Protein AF-0000000084542356 (afdb_homodimer)

Foldseek 3Di:
DQPQEDELVRVLVVCVVPVVQQPLHEEEEDAQLDDDPLVLVQLQVRLVVTNAYEYEHEAQQLCCVLPPDDPPADRPSPDHRVVSQNVQSPRPSHRHYYYDHHNACQVSCLSNLRQEYEDEDDDDLVRHPNNVSNPVVPHHYYYDYTDDPDDPVRVRCCVSVVVPDD/DQPQEDELVRVLCVCVVPVVQQPLHEEEEDAQLDDDPLVLVQLQVRLVVTNAYEYEHEAQQLCCVQPPDDPPADRPSPDHRVVSLNVQSPRPSHRHYYYDHHNACQVSCLSNLRQEYEDEDDDDLVRHPNNVSNPVVPHHYYYDYTDDPDDPVRVRCCVSVVVPDD

Sequence (332 aa):
MIEGLYSVEQLREAIAYNPKQWRPLVFSNGCFDLIHVGHIRYLTQAKSLGRALVVGLNSDRSVRLIKPHSAGYPPRPIIPELQRAEVLSQLKPVDAVVIFPESTATAIIEQLQPDIYVKGGDYTIDTLPEAPTVQAYNGKIVLIAVEMPTSTSGIINRILHASTQPMIEGLYSVEQLREAIAYNPKQWRPLVFSNGCFDLIHVGHIRYLTQAKSLGRALVVGLNSDRSVRLIKPHSAGYPPRPIIPELQRAEVLSQLKPVDAVVIFPESTATAIIEQLQPDIYVKGGDYTIDTLPEAPTVQAYNGKIVLIAVEMPTSTSGIINRILHASTQP

Secondary structure (DSSP, 8-state):
--TTEE-HHHHHHHHHH-HHHH-SEEEEEE---S--HHHHHHHHHHHTTSSEEEEEEEPHHHHHHHS---TTS--S-SS-HHHHHHHHTTBTT-SEEEEE-SSSSHHHHHHH--SEEEEESS--GGG-TTHHHHHHTT-EEEEE----S--HHHHHHHHHHHTT--/--TTEE-HHHHHHHHHH-HHHH-SEEEEEE---S--HHHHHHHHHHHTTSSEEEEEEEPHHHHHHHS---TTS--S-SS-HHHHHHHHTTBTT-SEEEEE-SSSSHHHHHHH--SEEEEESS--GGG-TTHHHHHHTT-EEEEE----S--HHHHHHHHHHHTT--

Organism: NCBI:txid376219

Radius of gyration: 20.91 Å; Cα contacts (8 Å, |Δi|>4): 641; chains: 2; bounding box: 54×56×45 Å

Solvent-accessible surface area (backbone atoms only — not comparable to full-atom values): 17816 Å² total; per-residue (Å²): 134,61,70,38,60,38,53,72,66,56,44,50,49,51,37,68,72,40,45,80,67,31,49,50,24,22,33,35,66,47,65,64,53,55,70,44,46,30,56,51,55,44,42,43,56,50,22,71,75,34,61,23,20,38,36,38,30,36,24,52,70,14,34,34,69,76,41,57,73,45,93,69,39,42,59,43,54,80,46,58,45,70,50,36,48,47,44,50,28,37,28,61,50,35,63,30,30,31,73,40,63,54,89,59,64,43,69,59,42,68,73,62,56,41,47,31,40,43,46,64,72,92,67,46,75,88,70,36,85,43,42,65,64,40,51,73,75,69,30,42,79,45,77,47,84,64,81,60,92,51,46,53,68,52,51,51,50,48,47,56,54,43,31,66,58,130,133,60,71,40,60,39,53,72,66,57,44,49,49,51,38,68,74,39,44,78,67,29,48,51,23,22,32,34,67,48,65,63,54,56,71,47,46,32,55,50,54,46,44,42,57,48,22,70,77,33,62,23,20,37,37,38,30,35,23,52,69,14,34,33,68,76,42,57,72,44,92,70,39,41,59,42,51,80,47,58,44,70,50,37,46,48,45,50,28,38,27,60,48,36,62,28,29,32,73,40,63,54,89,60,64,45,66,59,44,67,73,62,56,42,47,29,40,42,44,63,72,92,66,46,73,90,70,37,87,44,41,66,64,41,49,72,75,69,29,43,79,46,77,46,85,65,81,61,92,52,45,55,69,52,51,52,48,50,46,55,53,42,33,66,60,132

Structure (mmCIF, N/CA/C/O backbone):
data_AF-0000000084542356-model_v1
#
loop_
_entity.id
_entity.type
_entity.pdbx_description
1 polymer 'Choline-phosphate cytidylyltransferase'
#
loop_
_atom_site.group_PDB
_atom_site.id
_atom_site.type_symbol
_atom_site.label_atom_id
_atom_site.label_alt_id
_atom_site.label_comp_id
_atom_site.label_asym_id
_atom_site.label_entity_id
_atom_site.label_seq_id
_atom_site.pdbx_PDB_ins_code
_atom_site.Cartn_x
_atom_site.Cartn_y
_atom_site.Cartn_z
_atom_site.occupancy
_atom_site.B_iso_or_equiv
_atom_site.auth_seq_id
_atom_site.auth_comp_id
_atom_site.auth_asym_id
_atom_site.auth_atom_id
_atom_site.pdbx_PDB_model_num
ATOM 1 N N . MET A 1 1 ? -6.09 10.141 -14.656 1 77.56 1 MET A N 1
ATOM 2 C CA . MET A 1 1 ? -6.469 10.695 -13.367 1 77.56 1 MET A CA 1
ATOM 3 C C . MET A 1 1 ? -6.32 9.656 -12.258 1 77.56 1 MET A C 1
ATOM 5 O O . MET A 1 1 ? -6.559 8.469 -12.484 1 77.56 1 MET A O 1
ATOM 9 N N . ILE A 1 2 ? -5.602 10.062 -11.164 1 89.12 2 ILE A N 1
ATOM 10 C CA . ILE A 1 2 ? -5.426 9.141 -10.047 1 89.12 2 ILE A CA 1
ATOM 11 C C . ILE A 1 2 ? -6.703 9.094 -9.211 1 89.12 2 ILE A C 1
ATOM 13 O O . ILE A 1 2 ? -7.117 10.102 -8.641 1 89.12 2 ILE A O 1
ATOM 17 N N . GLU A 1 3 ? -7.34 7.93 -9.219 1 91.62 3 GLU A N 1
ATOM 18 C CA . GLU A 1 3 ? -8.539 7.758 -8.406 1 91.62 3 GLU A CA 1
ATOM 19 C C . GLU A 1 3 ? -8.242 7.996 -6.93 1 91.62 3 GLU A C 1
ATOM 21 O O . GLU A 1 3 ? -7.262 7.48 -6.398 1 91.62 3 GLU A O 1
ATOM 26 N N . GLY A 1 4 ? -9.039 8.867 -6.289 1 96.31 4 GLY A N 1
ATOM 27 C CA . GLY A 1 4 ? -8.859 9.133 -4.871 1 96.31 4 GLY A CA 1
ATOM 28 C C . GLY A 1 4 ? -8.016 10.367 -4.598 1 96.31 4 GLY A C 1
ATOM 29 O O . GLY A 1 4 ? -7.906 10.812 -3.451 1 96.31 4 GLY A O 1
ATOM 30 N N . LEU A 1 5 ? -7.379 10.875 -5.637 1 98.12 5 LEU A N 1
ATOM 31 C CA . LEU A 1 5 ? -6.605 12.109 -5.508 1 98.12 5 LEU A CA 1
ATOM 32 C C . LEU A 1 5 ? -7.461 13.328 -5.84 1 98.12 5 LEU A C 1
ATOM 34 O O . LEU A 1 5 ? -8.07 13.391 -6.91 1 98.12 5 LEU A O 1
ATOM 38 N N . TYR A 1 6 ? -7.52 14.289 -4.965 1 98.25 6 TYR A N 1
ATOM 39 C CA . TYR A 1 6 ? -8.336 15.484 -5.102 1 98.25 6 TYR A CA 1
ATOM 40 C C . TYR A 1 6 ? -7.484 16.75 -4.996 1 98.25 6 TYR A C 1
ATOM 42 O O . TYR A 1 6 ? -6.453 16.75 -4.316 1 98.25 6 TYR A O 1
ATOM 50 N N . SER A 1 7 ? -7.953 17.734 -5.703 1 97.69 7 SER A N 1
ATOM 51 C CA . SER A 1 7 ? -7.555 19.047 -5.238 1 97.69 7 SER A CA 1
ATOM 52 C C . SER A 1 7 ? -8.328 19.453 -3.984 1 97.69 7 SER A C 1
ATOM 54 O O . SER A 1 7 ? -9.367 18.859 -3.678 1 97.69 7 SER A O 1
ATOM 56 N N . VAL A 1 8 ? -7.793 20.438 -3.264 1 97.38 8 VAL A N 1
ATOM 57 C CA . VAL A 1 8 ? -8.477 20.891 -2.062 1 97.38 8 VAL A CA 1
ATOM 58 C C . VAL A 1 8 ? -9.875 21.406 -2.426 1 97.38 8 VAL A C 1
ATOM 60 O O . VAL A 1 8 ? -10.844 21.125 -1.719 1 97.38 8 VAL A O 1
ATOM 63 N N . GLU A 1 9 ? -9.953 22.062 -3.51 1 97.38 9 GLU A N 1
ATOM 64 C CA . GLU A 1 9 ? -11.227 22.609 -3.969 1 97.38 9 GLU A CA 1
ATOM 65 C C . GLU A 1 9 ? -12.211 21.484 -4.305 1 97.38 9 GLU A C 1
ATOM 67 O O . GLU A 1 9 ? -13.375 21.531 -3.898 1 97.38 9 GLU A O 1
ATOM 72 N N . GLN A 1 10 ? -11.758 20.516 -5.047 1 97.81 10 GLN A N 1
ATOM 73 C CA . GLN A 1 10 ? -12.594 19.359 -5.398 1 97.81 10 GLN A CA 1
ATOM 74 C C . GLN A 1 10 ? -13.102 18.641 -4.152 1 97.81 10 GLN A C 1
ATOM 76 O O . GLN A 1 10 ? -14.258 18.219 -4.094 1 97.81 10 GLN A O 1
ATOM 81 N N . LEU A 1 11 ? -12.234 18.547 -3.184 1 98.06 11 LEU A N 1
ATOM 82 C CA . LEU A 1 11 ? -12.578 17.828 -1.961 1 98.06 11 LEU A CA 1
ATOM 83 C C . LEU A 1 11 ? -13.602 18.609 -1.145 1 98.06 11 LEU A C 1
ATOM 85 O O . LEU A 1 11 ? -14.555 18.016 -0.618 1 98.06 11 LEU A O 1
ATOM 89 N N . ARG A 1 12 ? -13.398 19.859 -1.06 1 97.75 12 ARG A N 1
ATOM 90 C CA . ARG A 1 12 ? -14.367 20.719 -0.37 1 97.75 12 ARG A CA 1
ATOM 91 C C . ARG A 1 12 ? -15.75 20.578 -0.986 1 97.75 12 ARG A C 1
ATOM 93 O O . ARG A 1 12 ? -16.75 20.484 -0.267 1 97.75 12 ARG A O 1
ATOM 100 N N . GLU A 1 13 ? -15.789 20.547 -2.271 1 98.12 13 GLU A N 1
ATOM 101 C CA . GLU A 1 13 ? -17.047 20.406 -2.984 1 98.12 13 GLU A CA 1
ATOM 102 C C . GLU A 1 13 ? -17.688 19.047 -2.729 1 98.12 13 GLU A C 1
ATOM 104 O O . GLU A 1 13 ? -18.906 18.938 -2.545 1 98.12 13 GLU A O 1
ATOM 109 N N . ALA A 1 14 ? -16.844 18.062 -2.76 1 97.94 14 ALA A N 1
ATOM 110 C CA . ALA A 1 14 ? -17.344 16.719 -2.525 1 97.94 14 ALA A CA 1
ATOM 111 C C . ALA A 1 14 ? -17.938 16.578 -1.127 1 97.94 14 ALA A C 1
ATOM 113 O O . ALA A 1 14 ? -19.016 16 -0.954 1 97.94 14 ALA A O 1
ATOM 114 N N . ILE A 1 15 ? -17.25 17.109 -0.178 1 97.81 15 ILE A N 1
ATOM 115 C CA . ILE A 1 15 ? -17.688 17.047 1.211 1 97.81 15 ILE A CA 1
ATOM 116 C C . ILE A 1 15 ? -18.984 17.828 1.38 1 97.81 15 ILE A C 1
ATOM 118 O O . ILE A 1 15 ? -19.922 17.359 2.023 1 97.81 15 ILE A O 1
ATOM 122 N N . ALA A 1 16 ? -19.016 18.984 0.765 1 97.75 16 ALA A N 1
ATOM 123 C CA . ALA A 1 16 ? -20.203 19.844 0.848 1 97.75 16 ALA A CA 1
ATOM 124 C C . ALA A 1 16 ? -21.391 19.172 0.166 1 97.75 16 ALA A C 1
ATOM 126 O O . ALA A 1 16 ? -22.531 19.312 0.623 1 97.75 16 ALA A O 1
ATOM 127 N N . TYR A 1 17 ? -21.125 18.531 -0.916 1 98.12 17 TYR A N 1
ATOM 128 C CA . TYR A 1 17 ? -22.188 17.906 -1.706 1 98.12 17 TYR A CA 1
ATOM 129 C C . TYR A 1 17 ? -22.844 16.766 -0.931 1 98.12 17 TYR A C 1
ATOM 131 O O . TYR A 1 17 ? -24.062 16.578 -1.012 1 98.12 17 TYR A O 1
ATOM 139 N N . ASN A 1 18 ? -22.078 16 -0.175 1 97.94 18 ASN A N 1
ATOM 140 C CA . ASN A 1 18 ? -22.609 14.875 0.581 1 97.94 18 ASN A CA 1
ATOM 141 C C . ASN A 1 18 ? -21.906 14.719 1.927 1 97.94 18 ASN A C 1
ATOM 143 O O . ASN A 1 18 ? -21.188 13.742 2.145 1 97.94 18 ASN A O 1
ATOM 147 N N . PRO A 1 19 ? -22.234 15.539 2.799 1 97.62 19 PRO A N 1
ATOM 148 C CA . PRO A 1 19 ? -21.562 15.531 4.098 1 97.62 19 PRO A CA 1
ATOM 149 C C . PRO A 1 19 ? -21.703 14.188 4.82 1 97.62 19 PRO A C 1
ATOM 151 O O . PRO A 1 19 ? -20.781 13.781 5.543 1 97.62 19 PRO A O 1
ATOM 154 N N . LYS A 1 20 ? -22.75 13.523 4.637 1 97.75 20 LYS A N 1
ATOM 155 C CA . LYS A 1 20 ? -23 12.273 5.355 1 97.75 20 LYS A CA 1
ATOM 156 C C . LYS A 1 20 ? -22.031 11.188 4.926 1 97.75 20 LYS A C 1
ATOM 158 O O . LYS A 1 20 ? -21.734 10.266 5.691 1 97.75 20 LYS A O 1
ATOM 163 N N . GLN A 1 21 ? -21.484 11.352 3.814 1 97.5 21 GLN A N 1
ATOM 164 C CA . GLN A 1 21 ? -20.531 10.383 3.283 1 97.5 21 GLN A CA 1
ATOM 165 C C . GLN A 1 21 ? -19.141 10.625 3.844 1 97.5 21 GLN A C 1
ATOM 167 O O . GLN A 1 21 ? -18.312 9.711 3.865 1 97.5 21 GLN A O 1
ATOM 172 N N . TRP A 1 22 ? -18.984 11.789 4.324 1 98.56 22 TRP A N 1
ATOM 173 C CA . TRP A 1 22 ? -17.609 12.172 4.629 1 98.56 22 TRP A CA 1
ATOM 174 C C . TRP A 1 22 ? -17.422 12.375 6.129 1 98.56 22 TRP A C 1
ATOM 176 O O . TRP A 1 22 ? -16.328 12.18 6.656 1 98.56 22 TRP A O 1
ATOM 186 N N . ARG A 1 23 ? -18.562 12.797 6.801 1 98.44 23 ARG A N 1
ATOM 187 C CA . ARG A 1 23 ? -18.391 13.219 8.188 1 98.44 23 ARG A CA 1
ATOM 188 C C . ARG A 1 23 ? -18.922 12.156 9.148 1 98.44 23 ARG A C 1
ATOM 190 O O . ARG A 1 23 ? -19.922 11.5 8.859 1 98.44 23 ARG A O 1
ATOM 197 N N . PRO A 1 24 ? -18.281 12.008 10.367 1 98.69 24 PRO A N 1
ATOM 198 C CA . PRO A 1 24 ? -17.109 12.742 10.859 1 98.69 24 PRO A CA 1
ATOM 199 C C . PRO A 1 24 ? -15.875 12.531 9.992 1 98.69 24 PRO A C 1
ATOM 201 O O . PRO A 1 24 ? -15.508 11.391 9.703 1 98.69 24 PRO A O 1
ATOM 204 N N . LEU A 1 25 ? -15.281 13.602 9.57 1 98.88 25 LEU A N 1
ATOM 205 C CA . LEU A 1 25 ? -14.125 13.609 8.68 1 98.88 25 LEU A CA 1
ATOM 206 C C . LEU A 1 25 ? -12.82 13.547 9.477 1 98.88 25 LEU A C 1
ATOM 208 O O . LEU A 1 25 ? -12.562 14.406 10.32 1 98.88 25 LEU A O 1
ATOM 212 N N . VAL A 1 26 ? -12.094 12.5 9.234 1 98.94 26 VAL A N 1
ATOM 213 C CA . VAL A 1 26 ? -10.773 12.352 9.836 1 98.94 26 VAL A CA 1
ATOM 214 C C . VAL A 1 26 ? -9.703 12.836 8.859 1 98.94 26 VAL A C 1
ATOM 216 O O . VAL A 1 26 ? -9.789 12.586 7.656 1 98.94 26 VAL A O 1
ATOM 219 N N . PHE A 1 27 ? -8.766 13.594 9.375 1 98.88 27 PHE A N 1
ATOM 220 C CA . PHE A 1 27 ? -7.652 14.078 8.57 1 98.88 27 PHE A CA 1
ATOM 221 C C . PHE A 1 27 ? -6.32 13.734 9.227 1 98.88 27 PHE A C 1
ATOM 223 O O . PHE A 1 27 ? -6.168 13.859 10.438 1 98.88 27 PHE A O 1
ATOM 230 N N . SER A 1 28 ? -5.453 13.227 8.484 1 98.5 28 SER A N 1
ATOM 231 C CA . SER A 1 28 ? -4.051 13.078 8.859 1 98.5 28 SER A CA 1
ATOM 232 C C . SER A 1 28 ? -3.129 13.469 7.707 1 98.5 28 SER A C 1
ATOM 234 O O . SER A 1 28 ? -3.586 13.688 6.586 1 98.5 28 SER A O 1
ATOM 236 N N . ASN A 1 29 ? -1.908 13.688 7.992 1 98 29 ASN A N 1
ATOM 237 C CA . ASN A 1 29 ? -0.969 14.078 6.945 1 98 29 ASN A CA 1
ATOM 238 C C . ASN A 1 29 ? 0.416 13.484 7.188 1 98 29 ASN A C 1
ATOM 240 O O . ASN A 1 29 ? 0.731 13.07 8.305 1 98 29 ASN A O 1
ATOM 244 N N . GLY A 1 30 ? 1.164 13.414 6.152 1 96.88 30 GLY A N 1
ATOM 245 C CA . GLY A 1 30 ? 2.523 12.906 6.27 1 96.88 30 GLY A CA 1
ATOM 246 C C . GLY A 1 30 ? 3.217 12.75 4.93 1 96.88 30 GLY A C 1
ATOM 247 O O . GLY A 1 30 ? 2.668 13.125 3.891 1 96.88 30 GLY A O 1
ATOM 248 N N . CYS A 1 31 ? 4.457 12.242 4.938 1 96.94 31 CYS A N 1
ATOM 249 C CA . CYS A 1 31 ? 5.297 12.094 3.754 1 96.94 31 CYS A CA 1
ATOM 250 C C . CYS A 1 31 ? 4.965 10.805 3.008 1 96.94 31 CYS A C 1
ATOM 252 O O . CYS A 1 31 ? 4.863 10.805 1.78 1 96.94 31 CYS A O 1
ATOM 254 N N . PHE A 1 32 ? 4.863 9.688 3.756 1 96.88 32 PHE A N 1
ATOM 255 C CA . PHE A 1 32 ? 4.527 8.383 3.209 1 96.88 32 PHE A CA 1
ATOM 256 C C . PHE A 1 32 ? 5.438 8.031 2.041 1 96.88 32 PHE A C 1
ATOM 258 O O . PHE A 1 32 ? 4.965 7.648 0.968 1 96.88 32 PHE A O 1
ATOM 265 N N . ASP A 1 33 ? 6.746 8.141 2.338 1 95.94 33 ASP A N 1
ATOM 266 C CA . ASP A 1 33 ? 7.77 7.949 1.314 1 95.94 33 ASP A CA 1
ATOM 267 C C . ASP A 1 33 ? 7.809 6.5 0.836 1 95.94 33 ASP A C 1
ATOM 269 O O . ASP A 1 33 ? 7.613 6.227 -0.35 1 95.94 33 ASP A O 1
ATOM 273 N N . LEU A 1 34 ? 8.008 5.555 1.678 1 95.12 34 LEU A N 1
ATOM 274 C CA . LEU A 1 34 ? 7.887 4.117 1.447 1 95.12 34 LEU A CA 1
ATOM 275 C C . LEU A 1 34 ? 6.832 3.508 2.367 1 95.12 34 LEU A C 1
ATOM 277 O O . LEU A 1 34 ? 7 3.502 3.588 1 95.12 34 LEU A O 1
ATOM 281 N N . ILE A 1 35 ? 5.789 3.004 1.753 1 96.12 35 ILE A N 1
ATOM 282 C CA . ILE A 1 35 ? 4.699 2.439 2.543 1 96.12 35 ILE A CA 1
ATOM 283 C C . ILE A 1 35 ? 5.195 1.208 3.297 1 96.12 35 ILE A C 1
ATOM 285 O O . ILE A 1 35 ? 5.918 0.38 2.738 1 96.12 35 ILE A O 1
ATOM 289 N N . HIS A 1 36 ? 4.875 1.074 4.555 1 94.88 36 HIS A N 1
ATOM 290 C CA . HIS A 1 36 ? 5.199 -0.059 5.414 1 94.88 36 HIS A CA 1
ATOM 291 C C . HIS A 1 36 ? 4.074 -0.337 6.406 1 94.88 36 HIS A C 1
ATOM 293 O O . HIS A 1 36 ? 3.096 0.409 6.465 1 94.88 36 HIS A O 1
ATOM 299 N N . VAL A 1 37 ? 4.266 -1.342 7.215 1 95 37 VAL A N 1
ATOM 300 C CA . VAL A 1 37 ? 3.191 -1.844 8.062 1 95 37 VAL A CA 1
ATOM 301 C C . VAL A 1 37 ? 2.82 -0.791 9.102 1 95 37 VAL A C 1
ATOM 303 O O . VAL A 1 37 ? 1.653 -0.668 9.484 1 95 37 VAL A O 1
ATOM 306 N N . GLY A 1 38 ? 3.746 -0.016 9.578 1 93.75 38 GLY A N 1
ATOM 307 C CA . GLY A 1 38 ? 3.447 1.072 10.492 1 93.75 38 GLY A CA 1
ATOM 308 C C . GLY A 1 38 ? 2.428 2.053 9.945 1 93.75 38 GLY A C 1
ATOM 309 O O . GLY A 1 38 ? 1.535 2.5 10.672 1 93.75 38 GLY A O 1
ATOM 310 N N . HIS A 1 39 ? 2.596 2.434 8.656 1 95.75 39 HIS A N 1
ATOM 311 C CA . HIS A 1 39 ? 1.624 3.305 8.008 1 95.75 39 HIS A CA 1
ATOM 312 C C . HIS A 1 39 ? 0.239 2.668 7.984 1 95.75 39 HIS A C 1
ATOM 314 O O . HIS A 1 39 ? -0.76 3.336 8.258 1 95.75 39 HIS A O 1
ATOM 320 N N . ILE A 1 40 ? 0.163 1.375 7.645 1 96.38 40 ILE A N 1
ATOM 321 C CA . ILE A 1 40 ? -1.106 0.662 7.551 1 96.38 40 ILE A CA 1
ATOM 322 C C . ILE A 1 40 ? -1.824 0.703 8.898 1 96.38 40 ILE A C 1
ATOM 324 O O . ILE A 1 40 ? -3 1.069 8.969 1 96.38 40 ILE A O 1
ATOM 328 N N . ARG A 1 41 ? -1.129 0.318 9.891 1 95 41 ARG A N 1
ATOM 329 C CA . ARG A 1 41 ? -1.716 0.266 11.227 1 95 41 ARG A CA 1
ATOM 330 C C . ARG A 1 41 ? -2.168 1.65 11.68 1 95 41 ARG A C 1
ATOM 332 O O . ARG A 1 41 ? -3.268 1.806 12.211 1 95 41 ARG A O 1
ATOM 339 N N . TYR A 1 42 ? -1.361 2.637 11.453 1 95.94 42 TYR A N 1
ATOM 340 C CA . TYR A 1 42 ? -1.663 4.02 11.805 1 95.94 42 TYR A CA 1
ATOM 341 C C . TYR A 1 42 ? -2.912 4.504 11.078 1 95.94 42 TYR A C 1
ATOM 343 O O . TYR A 1 42 ? -3.84 5.02 11.703 1 95.94 42 TYR A O 1
ATOM 351 N N . LEU A 1 43 ? -2.992 4.34 9.766 1 97.56 43 LEU A N 1
ATOM 352 C CA . LEU A 1 43 ? -4.086 4.844 8.938 1 97.56 43 LEU A CA 1
ATOM 353 C C . LEU A 1 43 ? -5.375 4.082 9.219 1 97.56 43 LEU A C 1
ATOM 355 O O . LEU A 1 43 ? -6.465 4.656 9.172 1 97.56 43 LEU A O 1
ATOM 359 N N . THR A 1 44 ? -5.238 2.797 9.492 1 97.19 44 THR A N 1
ATOM 360 C CA . THR A 1 44 ? -6.41 2.004 9.844 1 97.19 44 THR A CA 1
ATOM 361 C C . THR A 1 44 ? -7.027 2.5 11.148 1 97.19 44 THR A C 1
ATOM 363 O O . THR A 1 44 ? -8.242 2.66 11.242 1 97.19 44 THR A O 1
ATOM 366 N N . GLN A 1 45 ? -6.16 2.689 12.102 1 96.81 45 GLN A N 1
ATOM 367 C CA . GLN A 1 45 ? -6.645 3.225 13.367 1 96.81 45 GLN A CA 1
ATOM 368 C C . GLN A 1 45 ? -7.262 4.609 13.188 1 96.81 45 GLN A C 1
ATOM 370 O O . GLN A 1 45 ? -8.328 4.898 13.734 1 96.81 45 GLN A O 1
ATOM 375 N N . ALA A 1 46 ? -6.617 5.488 12.422 1 98.25 46 ALA A N 1
ATOM 376 C CA . ALA A 1 46 ? -7.145 6.82 12.141 1 98.25 46 ALA A CA 1
ATOM 377 C C . ALA A 1 46 ? -8.531 6.738 11.508 1 98.25 46 ALA A C 1
ATOM 379 O O . ALA A 1 46 ? -9.461 7.414 11.961 1 98.25 46 ALA A O 1
ATOM 380 N N . LYS A 1 47 ? -8.711 5.922 10.523 1 98.56 47 LYS A N 1
ATOM 381 C CA . LYS A 1 47 ? -9.969 5.754 9.812 1 98.56 47 LYS A CA 1
ATOM 382 C C . LYS A 1 47 ? -11.078 5.301 10.75 1 98.56 47 LYS A C 1
ATOM 384 O O . LYS A 1 47 ? -12.234 5.703 10.602 1 98.56 47 LYS A O 1
ATOM 389 N N . SER A 1 48 ? -10.727 4.5 11.695 1 98.25 48 SER A N 1
ATOM 390 C CA . SER A 1 48 ? -11.711 3.928 12.602 1 98.25 48 SER A CA 1
ATOM 391 C C . SER A 1 48 ? -12.359 5.004 13.461 1 98.25 48 SER A C 1
ATOM 393 O O . SER A 1 48 ? -13.398 4.766 14.094 1 98.25 48 SER A O 1
ATOM 395 N N . LEU A 1 49 ? -11.82 6.188 13.508 1 98.56 49 LEU A N 1
ATOM 396 C CA . LEU A 1 49 ? -12.297 7.25 14.383 1 98.56 49 LEU A CA 1
ATOM 397 C C . LEU A 1 49 ? -13.453 8.016 13.727 1 98.56 49 LEU A C 1
ATOM 399 O O . LEU A 1 49 ? -14.156 8.766 14.398 1 98.56 49 LEU A O 1
ATOM 403 N N . GLY A 1 50 ? -13.641 7.848 12.367 1 98.75 50 GLY A N 1
ATOM 404 C CA . GLY A 1 50 ? -14.664 8.586 11.648 1 98.75 50 GLY A CA 1
ATOM 405 C C . GLY A 1 50 ? -15.195 7.848 10.43 1 98.75 50 GLY A C 1
ATOM 406 O O . GLY A 1 50 ? -15 6.637 10.297 1 98.75 50 GLY A O 1
ATOM 407 N N . ARG A 1 51 ? -15.938 8.586 9.656 1 98.69 51 ARG A N 1
ATOM 408 C CA . ARG A 1 51 ? -16.594 8.016 8.477 1 98.69 51 ARG A CA 1
ATOM 409 C C . ARG A 1 51 ? -15.633 7.957 7.293 1 98.69 51 ARG A C 1
ATOM 411 O O . ARG A 1 51 ? -15.625 6.977 6.543 1 98.69 51 ARG A O 1
ATOM 418 N N . ALA A 1 52 ? -14.836 9.016 7.133 1 98.88 52 ALA A N 1
ATOM 419 C CA . ALA A 1 52 ? -13.883 9.109 6.027 1 98.88 52 ALA A CA 1
ATOM 420 C C . ALA A 1 52 ? -12.523 9.602 6.516 1 98.88 52 ALA A C 1
ATOM 422 O O . ALA A 1 52 ? -12.453 10.445 7.414 1 98.88 52 ALA A O 1
ATOM 423 N N . LEU A 1 53 ? -11.5 9.078 5.938 1 98.94 53 LEU A N 1
ATOM 424 C CA . LEU A 1 53 ? -10.133 9.531 6.207 1 98.94 53 LEU A CA 1
ATOM 425 C C . LEU A 1 53 ? -9.531 10.203 4.977 1 98.94 53 LEU A C 1
ATOM 427 O O . LEU A 1 53 ? -9.414 9.578 3.918 1 98.94 53 LEU A O 1
ATOM 431 N N . VAL A 1 54 ? -9.188 11.461 5.09 1 98.94 54 VAL A N 1
ATOM 432 C CA . VAL A 1 54 ? -8.406 12.203 4.105 1 98.94 54 VAL A CA 1
ATOM 433 C C . VAL A 1 54 ? -6.945 12.273 4.555 1 98.94 54 VAL A C 1
ATOM 435 O O . VAL A 1 54 ? -6.66 12.586 5.711 1 98.94 54 VAL A O 1
ATOM 438 N N . VAL A 1 55 ? -6.102 11.984 3.672 1 98.94 55 VAL A N 1
ATOM 439 C CA . VAL A 1 55 ? -4.676 12.086 3.969 1 98.94 55 VAL A CA 1
ATOM 440 C C . VAL A 1 55 ? -4.074 13.266 3.197 1 98.94 55 VAL A C 1
ATOM 442 O O . VAL A 1 55 ? -4.129 13.297 1.966 1 98.94 55 VAL A O 1
ATOM 445 N N . GLY A 1 56 ? -3.598 14.25 3.914 1 98.81 56 GLY A N 1
ATOM 446 C CA . GLY A 1 56 ? -2.742 15.266 3.32 1 98.81 56 GLY A CA 1
ATOM 447 C C . GLY A 1 56 ? -1.329 14.773 3.062 1 98.81 56 GLY A C 1
ATOM 448 O O . GLY A 1 56 ? -0.582 14.492 4 1 98.81 56 GLY A O 1
ATOM 449 N N . LEU A 1 57 ? -0.994 14.703 1.851 1 98.88 57 LEU A N 1
ATOM 450 C CA . LEU A 1 57 ? 0.322 14.227 1.443 1 98.88 57 LEU A CA 1
ATOM 451 C C . LEU A 1 57 ? 1.273 15.391 1.193 1 98.88 57 LEU A C 1
ATOM 453 O O . LEU A 1 57 ? 1 16.25 0.355 1 98.88 57 LEU A O 1
ATOM 457 N N . ASN A 1 58 ? 2.381 15.414 1.947 1 98.62 58 ASN A N 1
ATOM 458 C CA . ASN A 1 58 ? 3.404 16.422 1.669 1 98.62 58 ASN A CA 1
ATOM 459 C C . ASN A 1 58 ? 3.918 16.312 0.236 1 98.62 58 ASN A C 1
ATOM 461 O O . ASN A 1 58 ? 4.258 15.227 -0.227 1 98.62 58 ASN A O 1
ATOM 465 N N . SER A 1 59 ? 3.916 17.422 -0.479 1 98.62 59 SER A N 1
ATOM 466 C CA . SER A 1 59 ? 4.512 17.438 -1.81 1 98.62 59 SER A CA 1
ATOM 467 C C . SER A 1 59 ? 6.004 17.125 -1.749 1 98.62 59 SER A C 1
ATOM 469 O O . SER A 1 59 ? 6.594 17.078 -0.666 1 98.62 59 SER A O 1
ATOM 471 N N . ASP A 1 60 ? 6.629 16.906 -2.955 1 98 60 ASP A N 1
ATOM 472 C CA . ASP A 1 60 ? 8.07 16.703 -3 1 98 60 ASP A CA 1
ATOM 473 C C . ASP A 1 60 ? 8.812 17.891 -2.379 1 98 60 ASP A C 1
ATOM 475 O O . ASP A 1 60 ? 9.742 17.703 -1.598 1 98 60 ASP A O 1
ATOM 479 N N . ARG A 1 61 ? 8.359 19.078 -2.738 1 96.88 61 ARG A N 1
ATOM 480 C CA . ARG A 1 61 ? 8.961 20.297 -2.211 1 96.88 61 ARG A CA 1
ATOM 481 C C . ARG A 1 61 ? 8.844 20.359 -0.691 1 96.88 61 ARG A C 1
ATOM 483 O O . ARG A 1 61 ? 9.812 20.656 0.004 1 96.88 61 ARG A O 1
ATOM 490 N N . SER A 1 62 ? 7.66 20.047 -0.182 1 97.75 62 SER A N 1
ATOM 491 C CA . SER A 1 62 ? 7.395 20.062 1.253 1 97.75 62 SER A CA 1
ATOM 492 C C . SER A 1 62 ? 8.289 19.062 1.984 1 97.75 62 SER A C 1
ATOM 494 O O . SER A 1 62 ? 8.875 19.391 3.02 1 97.75 62 SER A O 1
ATOM 496 N N . VAL A 1 63 ? 8.461 17.828 1.454 1 97.38 63 VAL A N 1
ATOM 497 C CA . VAL A 1 63 ? 9.273 16.797 2.072 1 97.38 63 VAL A CA 1
ATOM 498 C C . VAL A 1 63 ? 10.734 17.25 2.123 1 97.38 63 VAL A C 1
ATOM 500 O O . VAL A 1 63 ? 11.414 17.062 3.137 1 97.38 63 VAL A O 1
ATOM 503 N N . ARG A 1 64 ? 11.234 17.844 1.088 1 95.38 64 ARG A N 1
ATOM 504 C CA . ARG A 1 64 ? 12.625 18.297 1.038 1 95.38 64 ARG A CA 1
ATOM 505 C C . ARG A 1 64 ? 12.883 19.375 2.088 1 95.38 64 ARG A C 1
ATOM 507 O O . ARG A 1 64 ? 13.984 19.453 2.641 1 95.38 64 ARG A O 1
ATOM 514 N N . LEU A 1 65 ? 11.898 20.156 2.371 1 94 65 LEU A N 1
ATOM 515 C CA . LEU A 1 65 ? 12.023 21.234 3.35 1 94 65 LEU A CA 1
ATOM 516 C C . LEU A 1 65 ? 12.047 20.672 4.77 1 94 65 LEU A C 1
ATOM 518 O O . LEU A 1 65 ? 12.82 21.141 5.609 1 94 65 LEU A O 1
ATOM 522 N N . ILE A 1 66 ? 11.234 19.641 5.051 1 93.62 66 ILE A N 1
ATOM 523 C CA . ILE A 1 66 ? 11.078 19.203 6.434 1 93.62 66 ILE A CA 1
ATOM 524 C C . ILE A 1 66 ? 12.031 18.047 6.723 1 93.62 66 ILE A C 1
ATOM 526 O O . ILE A 1 66 ? 12.242 17.688 7.883 1 93.62 66 ILE A O 1
ATOM 530 N N . LYS A 1 67 ? 12.516 17.422 5.691 1 90.44 67 LYS A N 1
ATOM 531 C CA . LYS A 1 67 ? 13.539 16.391 5.797 1 90.44 67 LYS A CA 1
ATOM 532 C C . LYS A 1 67 ? 14.758 16.734 4.941 1 90.44 67 LYS A C 1
ATOM 534 O O . LYS A 1 67 ? 15 16.094 3.912 1 90.44 67 LYS A O 1
ATOM 539 N N . PRO A 1 68 ? 15.445 17.641 5.406 1 85.38 68 PRO A N 1
ATOM 540 C CA . PRO A 1 68 ? 16.594 18.047 4.598 1 85.38 68 PRO A CA 1
ATOM 541 C C . PRO A 1 68 ? 17.594 16.906 4.383 1 85.38 68 PRO A C 1
ATOM 543 O O . PRO A 1 68 ? 17.688 15.992 5.211 1 85.38 68 PRO A O 1
ATOM 546 N N . HIS A 1 69 ? 18.219 16.984 3.311 1 85.81 69 HIS A N 1
ATOM 547 C CA . HIS A 1 69 ? 19.172 15.953 2.924 1 85.81 69 HIS A CA 1
ATOM 548 C C . HIS A 1 69 ? 20.266 15.797 3.971 1 85.81 69 HIS A C 1
ATOM 550 O O . HIS A 1 69 ? 20.781 16.781 4.5 1 85.81 69 HIS A O 1
ATOM 556 N N . SER A 1 70 ? 20.516 14.531 4.309 1 84.19 70 SER A N 1
ATOM 557 C CA . SER A 1 70 ? 21.625 14.188 5.191 1 84.19 70 SER A CA 1
ATOM 558 C C . SER A 1 70 ? 22.703 13.398 4.449 1 84.19 70 SER A C 1
ATOM 560 O O . SER A 1 70 ? 22.391 12.477 3.693 1 84.19 70 SER A O 1
ATOM 562 N N . ALA A 1 71 ? 23.953 13.852 4.73 1 83.69 71 ALA A N 1
ATOM 563 C CA . ALA A 1 71 ? 25.062 13.156 4.09 1 83.69 71 ALA A CA 1
ATOM 564 C C . ALA A 1 71 ? 24.969 11.648 4.328 1 83.69 71 ALA A C 1
ATOM 566 O O . ALA A 1 71 ? 24.672 11.203 5.438 1 83.69 71 ALA A O 1
ATOM 567 N N . GLY A 1 72 ? 25.125 10.812 3.312 1 82.88 72 GLY A N 1
ATOM 568 C CA . GLY A 1 72 ? 25.109 9.359 3.426 1 82.88 72 GLY A CA 1
ATOM 569 C C . GLY A 1 72 ? 23.734 8.75 3.23 1 82.88 72 GLY A C 1
ATOM 570 O O . GLY A 1 72 ? 23.594 7.527 3.215 1 82.88 72 GLY A O 1
ATOM 571 N N . TYR A 1 73 ? 22.781 9.641 3.225 1 86.5 73 TYR A N 1
ATOM 572 C CA . TYR A 1 73 ? 21.422 9.172 3.002 1 86.5 73 TYR A CA 1
ATOM 573 C C . TYR A 1 73 ? 20.875 9.688 1.676 1 86.5 73 TYR A C 1
ATOM 575 O O . TYR A 1 73 ? 21.281 10.75 1.202 1 86.5 73 TYR A O 1
ATOM 583 N N . PRO A 1 74 ? 20.047 8.977 1.145 1 88.44 74 PRO A N 1
ATOM 584 C CA . PRO A 1 74 ? 19.438 9.5 -0.08 1 88.44 74 PRO A CA 1
ATOM 585 C C . PRO A 1 74 ? 18.531 10.711 0.181 1 88.44 74 PRO A C 1
ATOM 587 O O . PRO A 1 74 ? 17.953 10.82 1.258 1 88.44 74 PRO A O 1
ATOM 590 N N . PRO A 1 75 ? 18.562 11.586 -0.842 1 89.44 75 PRO A N 1
ATOM 591 C CA . PRO A 1 75 ? 17.594 12.68 -0.698 1 89.44 75 PRO A CA 1
ATOM 592 C C . PRO A 1 75 ? 16.156 12.18 -0.602 1 89.44 75 PRO A C 1
ATOM 594 O O . PRO A 1 75 ? 15.797 11.188 -1.244 1 89.44 75 PRO A O 1
ATOM 597 N N . ARG A 1 76 ? 15.469 12.906 0.177 1 92.88 76 ARG A N 1
ATOM 598 C CA . ARG A 1 76 ? 14.047 12.586 0.327 1 92.88 76 ARG A CA 1
ATOM 599 C C . ARG A 1 76 ? 13.18 13.609 -0.395 1 92.88 76 ARG A C 1
ATOM 601 O O . ARG A 1 76 ? 13.539 14.781 -0.494 1 92.88 76 ARG A O 1
ATOM 608 N N . PRO A 1 77 ? 11.945 13.211 -0.806 1 95.81 77 PRO A N 1
ATOM 609 C CA . PRO A 1 77 ? 11.461 11.828 -0.78 1 95.81 77 PRO A CA 1
ATOM 610 C C . PRO A 1 77 ? 12.125 10.953 -1.837 1 95.81 77 PRO A C 1
ATOM 612 O O . PRO A 1 77 ? 12.594 11.453 -2.861 1 95.81 77 PRO A O 1
ATOM 615 N N . ILE A 1 78 ? 12.141 9.727 -1.619 1 94.75 78 ILE A N 1
ATOM 616 C CA . ILE A 1 78 ? 12.672 8.742 -2.551 1 94.75 78 ILE A CA 1
ATOM 617 C C . ILE A 1 78 ? 11.695 8.539 -3.707 1 94.75 78 ILE A C 1
ATOM 619 O O . ILE A 1 78 ? 12.102 8.414 -4.863 1 94.75 78 ILE A O 1
ATOM 623 N N . ILE A 1 79 ? 10.414 8.492 -3.41 1 96.25 79 ILE A N 1
ATOM 624 C CA . ILE A 1 79 ? 9.352 8.273 -4.387 1 96.25 79 ILE A CA 1
ATOM 625 C C . ILE A 1 79 ? 8.656 9.602 -4.699 1 96.25 79 ILE A C 1
ATOM 627 O O . ILE A 1 79 ? 8.305 10.352 -3.787 1 96.25 79 ILE A O 1
ATOM 631 N N . PRO A 1 80 ? 8.438 9.938 -5.98 1 96.88 80 PRO A N 1
ATOM 632 C CA . PRO A 1 80 ? 7.773 11.195 -6.344 1 96.88 80 PRO A CA 1
ATOM 633 C C . PRO A 1 80 ? 6.352 11.289 -5.797 1 96.88 80 PRO A C 1
ATOM 635 O O . PRO A 1 80 ? 5.684 10.266 -5.633 1 96.88 80 PRO A O 1
ATOM 638 N N . GLU A 1 81 ? 5.875 12.492 -5.57 1 98.12 81 GLU A N 1
ATOM 639 C CA . GLU A 1 81 ? 4.633 12.742 -4.848 1 98.12 81 GLU A CA 1
ATOM 640 C C . GLU A 1 81 ? 3.441 12.117 -5.559 1 98.12 81 GLU A C 1
ATOM 642 O O . GLU A 1 81 ? 2.512 11.625 -4.914 1 98.12 81 GLU A O 1
ATOM 647 N N . LEU A 1 82 ? 3.367 12.078 -6.906 1 97.75 82 LEU A N 1
ATOM 648 C CA . LEU A 1 82 ? 2.217 11.516 -7.602 1 97.75 82 LEU A CA 1
ATOM 649 C C . LEU A 1 82 ? 2.174 10 -7.441 1 97.75 82 LEU A C 1
ATOM 651 O O . LEU A 1 82 ? 1.094 9.406 -7.371 1 97.75 82 LEU A O 1
ATOM 655 N N . GLN A 1 83 ? 3.379 9.375 -7.418 1 97.06 83 GLN A N 1
ATOM 656 C CA . GLN A 1 83 ? 3.441 7.938 -7.188 1 97.06 83 GLN A CA 1
ATOM 657 C C . GLN A 1 83 ? 3.062 7.598 -5.75 1 97.06 83 GLN A C 1
ATOM 659 O O . GLN A 1 83 ? 2.34 6.629 -5.508 1 97.06 83 GLN A O 1
ATOM 664 N N . ARG A 1 84 ? 3.51 8.391 -4.824 1 98.06 84 ARG A N 1
ATOM 665 C CA . ARG A 1 84 ? 3.109 8.211 -3.432 1 98.06 84 ARG A CA 1
ATOM 666 C C . ARG A 1 84 ? 1.603 8.367 -3.27 1 98.06 84 ARG A C 1
ATOM 668 O O . ARG A 1 84 ? 0.96 7.57 -2.58 1 98.06 84 ARG A O 1
ATOM 675 N N . ALA A 1 85 ? 1.052 9.359 -3.961 1 98.56 85 ALA A N 1
ATOM 676 C CA . ALA A 1 85 ? -0.384 9.617 -3.893 1 98.56 85 ALA A CA 1
ATOM 677 C C . ALA A 1 85 ? -1.179 8.445 -4.461 1 98.56 85 ALA A C 1
ATOM 679 O O . ALA A 1 85 ? -2.205 8.055 -3.902 1 98.56 85 ALA A O 1
ATOM 680 N N . GLU A 1 86 ? -0.704 7.949 -5.543 1 97.5 86 GLU A N 1
ATOM 681 C CA . GLU A 1 86 ? -1.39 6.84 -6.195 1 97.5 86 GLU A CA 1
ATOM 682 C C . GLU A 1 86 ? -1.414 5.602 -5.301 1 97.5 86 GLU A C 1
ATOM 684 O O . GLU A 1 86 ? -2.445 4.938 -5.176 1 97.5 86 GLU A O 1
ATOM 689 N N . VAL A 1 87 ? -0.339 5.316 -4.621 1 97.94 87 VAL A N 1
ATOM 690 C CA . VAL A 1 87 ? -0.283 4.172 -3.715 1 97.94 87 VAL A CA 1
ATOM 691 C C . VAL A 1 87 ? -1.191 4.422 -2.514 1 97.94 87 VAL A C 1
ATOM 693 O O . VAL A 1 87 ? -2.023 3.576 -2.17 1 97.94 87 VAL A O 1
ATOM 696 N N . LEU A 1 88 ? -1.109 5.578 -1.946 1 98.62 88 LEU A N 1
ATOM 697 C CA . LEU A 1 88 ? -1.883 5.938 -0.762 1 98.62 88 LEU A CA 1
ATOM 698 C C . LEU A 1 88 ? -3.379 5.828 -1.034 1 98.62 88 LEU A C 1
ATOM 700 O O . LEU A 1 88 ? -4.129 5.32 -0.198 1 98.62 88 LEU A O 1
ATOM 704 N N . SER A 1 89 ? -3.77 6.297 -2.213 1 98.56 89 SER A N 1
ATOM 705 C CA . SER A 1 89 ? -5.191 6.359 -2.543 1 98.56 89 SER A CA 1
ATOM 706 C C . SER A 1 89 ? -5.781 4.961 -2.715 1 98.56 89 SER A C 1
ATOM 708 O O . SER A 1 89 ? -7 4.797 -2.738 1 98.56 89 SER A O 1
ATOM 710 N N . GLN A 1 90 ? -4.91 3.963 -2.779 1 98.31 90 GLN A N 1
ATOM 711 C CA . GLN A 1 90 ? -5.387 2.604 -3.002 1 98.31 90 GLN A CA 1
ATOM 712 C C . GLN A 1 90 ? -5.27 1.765 -1.73 1 98.31 90 GLN A C 1
ATOM 714 O O . GLN A 1 90 ? -5.422 0.542 -1.771 1 98.31 90 GLN A O 1
ATOM 719 N N . LEU A 1 91 ? -4.988 2.379 -0.607 1 98.69 91 LEU A N 1
ATOM 720 C CA . LEU A 1 91 ? -5.078 1.729 0.696 1 98.69 91 LEU A CA 1
ATOM 721 C C . LEU A 1 91 ? -6.516 1.712 1.198 1 98.69 91 LEU A C 1
ATOM 723 O O . LEU A 1 91 ? -7.23 2.713 1.085 1 98.69 91 LEU A O 1
ATOM 727 N N . LYS A 1 92 ? -6.988 0.632 1.751 1 98.62 92 LYS A N 1
ATOM 728 C CA . LYS A 1 92 ? -8.375 0.449 2.168 1 98.62 92 LYS A CA 1
ATOM 729 C C . LYS A 1 92 ? -8.797 1.534 3.154 1 98.62 92 LYS A C 1
ATOM 731 O O . LYS A 1 92 ? -9.914 2.059 3.066 1 98.62 92 LYS A O 1
ATOM 736 N N . PRO A 1 93 ? -7.926 1.956 4.086 1 98.56 93 PRO A N 1
ATOM 737 C CA . PRO A 1 93 ? -8.383 2.943 5.066 1 98.56 93 PRO A CA 1
ATOM 738 C C . PRO A 1 93 ? -8.461 4.355 4.488 1 98.56 93 PRO A C 1
ATOM 740 O O . PRO A 1 93 ? -9.031 5.25 5.121 1 98.56 93 PRO A O 1
ATOM 743 N N . VAL A 1 94 ? -7.973 4.656 3.301 1 98.88 94 VAL A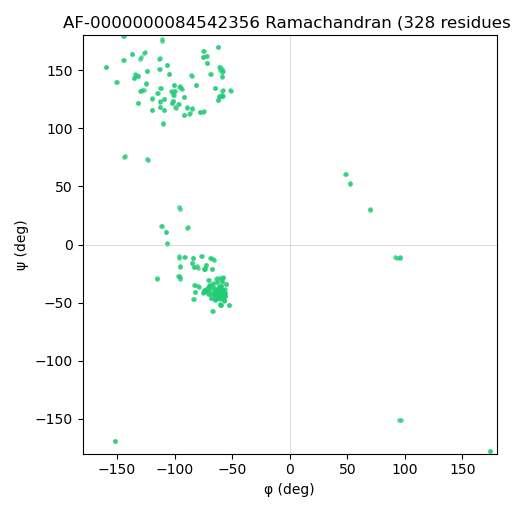 N 1
ATOM 744 C CA . VAL A 1 94 ? -7.844 6.016 2.789 1 98.88 94 VAL A CA 1
ATOM 745 C C . VAL A 1 94 ? -8.977 6.312 1.812 1 98.88 94 VAL A C 1
ATOM 747 O O . VAL A 1 94 ? -9.141 5.609 0.812 1 98.88 94 VAL A O 1
ATOM 750 N N . ASP A 1 95 ? -9.734 7.359 2.074 1 98.81 95 ASP A N 1
ATOM 751 C CA . ASP A 1 95 ? -10.867 7.699 1.217 1 98.81 95 ASP A CA 1
ATOM 752 C C . ASP A 1 95 ? -10.484 8.766 0.198 1 98.81 95 ASP A C 1
ATOM 754 O O . ASP A 1 95 ? -11.078 8.844 -0.882 1 98.81 95 ASP A O 1
ATOM 758 N N . ALA A 1 96 ? -9.492 9.578 0.562 1 98.81 96 ALA A N 1
ATOM 759 C CA . ALA A 1 96 ? -9.031 10.633 -0.341 1 98.81 96 ALA A CA 1
ATOM 760 C C . ALA A 1 96 ? -7.625 11.094 0.032 1 98.81 96 ALA A C 1
ATOM 762 O O . ALA A 1 96 ? -7.227 11.016 1.197 1 98.81 96 ALA A O 1
ATOM 763 N N . VAL A 1 97 ? -6.922 11.57 -0.944 1 98.88 97 VAL A N 1
ATOM 764 C CA . VAL A 1 97 ? -5.586 12.141 -0.774 1 98.88 97 VAL A CA 1
ATOM 765 C C . VAL A 1 97 ? -5.555 13.555 -1.337 1 98.88 97 VAL A C 1
ATOM 767 O O . VAL A 1 97 ? -6.141 13.828 -2.387 1 98.88 97 VAL A O 1
ATOM 770 N N . VAL A 1 98 ? -4.922 14.43 -0.65 1 98.81 98 VAL A N 1
ATOM 771 C CA . VAL A 1 98 ? -4.66 15.789 -1.115 1 98.81 98 VAL A CA 1
ATOM 772 C C . VAL A 1 98 ? -3.18 16.109 -0.946 1 98.81 98 VAL A C 1
ATOM 774 O O . VAL A 1 98 ? -2.605 15.898 0.124 1 98.81 98 VAL A O 1
ATOM 777 N N . ILE A 1 99 ? -2.578 16.641 -1.975 1 98.69 99 ILE A N 1
ATOM 778 C CA . ILE A 1 99 ? -1.172 17.031 -1.907 1 98.69 99 ILE A CA 1
ATOM 779 C C . ILE A 1 99 ? -1.053 18.5 -1.512 1 98.69 99 ILE A C 1
ATOM 781 O O . ILE A 1 99 ? -1.8 19.344 -2.01 1 98.69 99 ILE A O 1
ATOM 785 N N . PHE A 1 100 ? -0.166 18.797 -0.573 1 98.31 100 PHE A N 1
ATOM 786 C CA . PHE A 1 100 ? 0.029 20.188 -0.172 1 98.31 100 PHE A CA 1
ATOM 787 C C . PHE A 1 100 ? 1.514 20.531 -0.091 1 98.31 100 PHE A C 1
ATOM 789 O O . PHE A 1 100 ? 2.33 19.672 0.265 1 98.31 100 PHE A O 1
ATOM 796 N N . PRO A 1 101 ? 1.881 21.734 -0.408 1 97.56 101 PRO A N 1
ATOM 797 C CA . PRO A 1 101 ? 3.295 22.094 -0.548 1 97.56 101 PRO A CA 1
ATOM 798 C C . PRO A 1 101 ? 3.875 22.719 0.722 1 97.56 101 PRO A C 1
ATOM 800 O O . PRO A 1 101 ? 5.094 22.891 0.83 1 97.56 101 PRO A O 1
ATOM 803 N N . GLU A 1 102 ? 3.037 23.047 1.675 1 97.56 102 GLU A N 1
ATOM 804 C CA . GLU A 1 102 ? 3.488 23.734 2.887 1 97.56 102 GLU A CA 1
ATOM 805 C C . GLU A 1 102 ? 4.211 22.766 3.822 1 97.56 102 GLU A C 1
ATOM 807 O O . GLU A 1 102 ? 4.094 21.547 3.678 1 97.56 102 GLU A O 1
ATOM 812 N N . SER A 1 103 ? 4.934 23.328 4.855 1 96.44 103 SER A N 1
ATOM 813 C CA . SER A 1 103 ? 5.66 22.516 5.824 1 96.44 103 SER A CA 1
ATOM 814 C C . SER A 1 103 ? 4.73 21.984 6.902 1 96.44 103 SER A C 1
ATOM 816 O O . SER A 1 103 ? 5.07 21.016 7.602 1 96.44 103 SER A O 1
ATOM 818 N N . THR A 1 104 ? 3.566 22.609 7.023 1 97.06 104 THR A N 1
ATOM 819 C CA . THR A 1 104 ? 2.535 22.156 7.945 1 97.06 104 THR A CA 1
ATOM 820 C C . THR A 1 104 ? 1.188 22.047 7.238 1 97.06 104 THR A C 1
ATOM 822 O O . THR A 1 104 ? 0.988 22.641 6.176 1 97.06 104 THR A O 1
ATOM 825 N N . ALA A 1 105 ? 0.33 21.297 7.82 1 97.69 105 ALA A N 1
ATOM 826 C CA . ALA A 1 105 ? -0.975 21.094 7.195 1 97.69 105 ALA A CA 1
ATOM 827 C C . ALA A 1 105 ? -1.97 22.172 7.633 1 97.69 105 ALA A C 1
ATOM 829 O O . ALA A 1 105 ? -3.18 22 7.465 1 97.69 105 ALA A O 1
ATOM 830 N N . THR A 1 106 ? -1.528 23.234 8.195 1 98.25 106 THR A N 1
ATOM 831 C CA . THR A 1 106 ? -2.387 24.25 8.781 1 98.25 106 THR A CA 1
ATOM 832 C C . THR A 1 106 ? -3.365 24.797 7.746 1 98.25 106 THR A C 1
ATOM 834 O O . THR A 1 106 ? -4.57 24.859 7.996 1 98.25 106 THR A O 1
ATOM 837 N N . ALA A 1 107 ? -2.857 25.141 6.582 1 97.81 107 ALA A N 1
ATOM 838 C CA . ALA A 1 107 ? -3.676 25.781 5.551 1 97.81 107 ALA A CA 1
ATOM 839 C C . ALA A 1 107 ? -4.785 24.844 5.078 1 97.81 107 ALA A C 1
ATOM 841 O O . ALA A 1 107 ? -5.938 25.25 4.934 1 97.81 107 ALA A O 1
ATOM 842 N N . ILE A 1 108 ? -4.457 23.594 4.852 1 98 108 ILE A N 1
ATOM 843 C CA . ILE A 1 108 ? -5.441 22.656 4.336 1 98 108 ILE A CA 1
ATOM 844 C C . ILE A 1 108 ? -6.457 22.328 5.426 1 98 108 ILE A C 1
ATOM 846 O O . ILE A 1 108 ? -7.648 22.156 5.145 1 98 108 ILE A O 1
ATOM 850 N N . ILE A 1 109 ? -6.047 22.219 6.641 1 98.5 109 ILE A N 1
ATOM 851 C CA . ILE A 1 109 ? -6.941 21.953 7.766 1 98.5 109 ILE A CA 1
ATOM 852 C C . ILE A 1 109 ? -7.926 23.109 7.922 1 98.5 109 ILE A C 1
ATOM 854 O O . ILE A 1 109 ? -9.117 22.891 8.18 1 98.5 109 ILE A O 1
ATOM 858 N N . GLU A 1 110 ? -7.379 24.312 7.758 1 97.81 110 GLU A N 1
ATOM 859 C CA . GLU A 1 110 ? -8.242 25.5 7.828 1 97.81 110 GLU A CA 1
ATOM 860 C C . GLU A 1 110 ? -9.328 25.438 6.758 1 97.81 110 GLU A C 1
ATOM 862 O O . GLU A 1 110 ? -10.477 25.828 7.008 1 97.81 110 GLU A O 1
ATOM 867 N N . GLN A 1 111 ? -8.984 24.953 5.629 1 97.25 111 GLN A N 1
ATOM 868 C CA . GLN A 1 111 ? -9.898 24.938 4.492 1 97.25 111 GLN A CA 1
ATOM 869 C C . GLN A 1 111 ? -10.906 23.797 4.617 1 97.25 111 GLN A C 1
ATOM 871 O O . GLN A 1 111 ? -12.094 23.969 4.312 1 97.25 111 GLN A O 1
ATOM 876 N N . LEU A 1 112 ? -10.492 22.672 5.137 1 97.81 112 LEU A N 1
ATOM 877 C CA . LEU A 1 112 ? -11.344 21.484 5.145 1 97.81 112 LEU A CA 1
ATOM 878 C C . LEU A 1 112 ? -12.086 21.359 6.469 1 97.81 112 LEU A C 1
ATOM 880 O O . LEU A 1 112 ? -13.148 20.75 6.527 1 97.81 112 LEU A O 1
ATOM 884 N N . GLN A 1 113 ? -11.516 21.875 7.516 1 98.25 113 GLN A N 1
ATOM 885 C CA . GLN A 1 113 ? -12.047 21.797 8.867 1 98.25 113 GLN A CA 1
ATOM 886 C C . GLN A 1 113 ? -12.477 20.375 9.219 1 98.25 113 GLN A C 1
ATOM 888 O O . GLN A 1 113 ? -13.641 20.141 9.531 1 98.25 113 GLN A O 1
ATOM 893 N N . PRO A 1 114 ? -11.539 19.422 9.203 1 98.81 114 PRO A N 1
ATOM 894 C CA . PRO A 1 114 ? -11.883 18.062 9.617 1 98.81 114 PRO A CA 1
ATOM 895 C C . PRO A 1 114 ? -12.422 18 11.047 1 98.81 114 PRO A C 1
ATOM 897 O O . PRO A 1 114 ? -12.055 18.812 11.883 1 98.81 114 PRO A O 1
ATOM 900 N N . ASP A 1 115 ? -13.305 17.047 11.266 1 98.88 115 ASP A N 1
ATOM 901 C CA . ASP A 1 115 ? -13.852 16.859 12.602 1 98.88 115 ASP A CA 1
ATOM 902 C C . ASP A 1 115 ? -12.797 16.328 13.57 1 98.88 115 ASP A C 1
ATOM 904 O O . ASP A 1 115 ? -12.781 16.688 14.742 1 98.88 115 ASP A O 1
ATOM 908 N N . ILE A 1 116 ? -11.938 15.484 13.086 1 98.88 116 ILE A N 1
ATOM 909 C CA . ILE A 1 116 ? -10.891 14.836 13.867 1 98.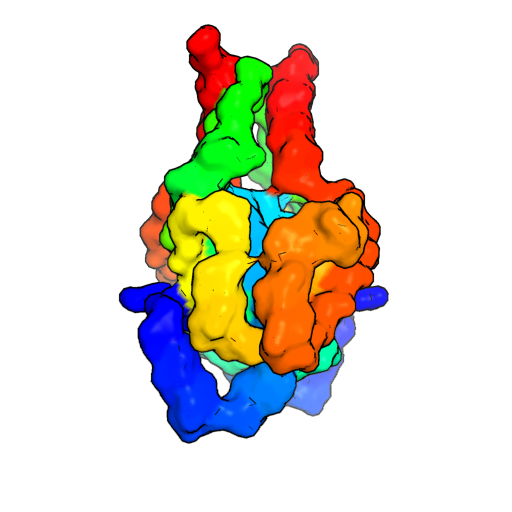88 116 ILE A CA 1
ATOM 910 C C . ILE A 1 116 ? -9.555 14.945 13.125 1 98.88 116 ILE A C 1
ATOM 912 O O . ILE A 1 116 ? -9.461 14.57 11.953 1 98.88 116 ILE A O 1
ATOM 916 N N . TYR A 1 117 ? -8.57 15.555 13.766 1 98.81 117 TYR A N 1
ATOM 917 C CA . TYR A 1 117 ? -7.199 15.594 13.273 1 98.81 117 TYR A CA 1
ATOM 918 C C . TYR A 1 117 ? -6.324 14.594 14.016 1 98.81 117 TYR A C 1
ATOM 920 O O . TYR A 1 117 ? -6.227 14.641 15.242 1 98.81 117 TYR A O 1
ATOM 928 N N . VAL A 1 118 ? -5.715 13.672 13.25 1 98.25 118 VAL A N 1
ATOM 929 C CA . VAL A 1 118 ? -4.984 12.562 13.85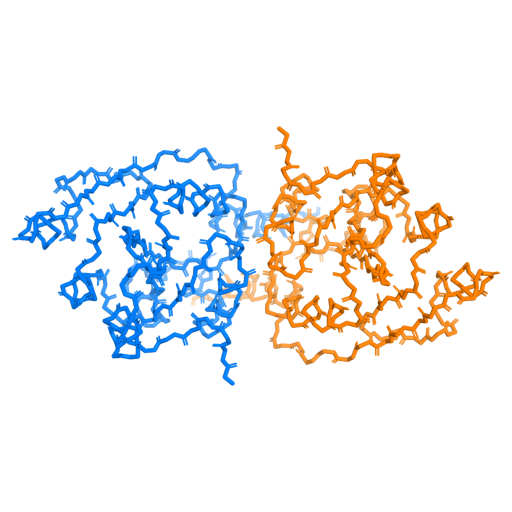9 1 98.25 118 VAL A CA 1
ATOM 930 C C . VAL A 1 118 ? -3.498 12.68 13.523 1 98.25 118 VAL A C 1
ATOM 932 O O . VAL A 1 118 ? -3.127 12.938 12.375 1 98.25 118 VAL A O 1
ATOM 935 N N . LYS A 1 119 ? -2.717 12.586 14.484 1 96 119 LYS A N 1
ATOM 936 C CA . LYS A 1 119 ? -1.271 12.539 14.281 1 96 119 LYS A CA 1
ATOM 937 C C . LYS A 1 119 ? -0.642 11.398 15.07 1 96 119 LYS A C 1
ATOM 939 O O . LYS A 1 119 ? -1.167 11 16.109 1 96 119 LYS A O 1
ATOM 944 N N . GLY A 1 120 ? 0.356 10.867 14.453 1 88.56 120 GLY A N 1
ATOM 945 C CA . GLY A 1 120 ? 1.169 9.875 15.133 1 88.56 120 GLY A CA 1
ATOM 946 C C . GLY A 1 120 ? 2.568 10.359 15.453 1 88.56 120 GLY A C 1
ATOM 947 O O . GLY A 1 120 ? 2.93 11.492 15.117 1 88.56 120 GLY A O 1
ATOM 948 N N . GLY A 1 121 ? 3.355 9.586 16.141 1 79.06 121 GLY A N 1
ATOM 949 C CA . GLY A 1 121 ? 4.734 9.906 16.469 1 79.06 121 GLY A CA 1
ATOM 950 C C . GLY A 1 121 ? 4.879 10.516 17.859 1 79.06 121 GLY A C 1
ATOM 951 O O . GLY A 1 121 ? 4.164 10.141 18.781 1 79.06 121 GLY A O 1
ATOM 952 N N . ASP A 1 122 ? 5.902 11.305 17.906 1 77.94 122 ASP A N 1
ATOM 953 C CA . ASP A 1 122 ? 6.27 11.836 19.219 1 77.94 122 ASP A CA 1
ATOM 954 C C . ASP A 1 122 ? 5.672 13.219 19.438 1 77.94 122 ASP A C 1
ATOM 956 O O . ASP A 1 122 ? 6.215 14.023 20.203 1 77.94 122 ASP A O 1
ATOM 960 N N . TYR A 1 123 ? 4.562 13.367 18.859 1 82.19 123 TYR A N 1
ATOM 961 C CA . TYR A 1 123 ? 3.926 14.68 19 1 82.19 123 TYR A CA 1
ATOM 962 C C . TYR A 1 123 ? 3.102 14.75 20.281 1 82.19 123 TYR A C 1
ATOM 964 O O . TYR A 1 123 ? 2.564 13.734 20.734 1 82.19 123 TYR A O 1
ATOM 972 N N . THR A 1 124 ? 3.082 15.953 20.875 1 87.19 124 THR A N 1
ATOM 973 C CA . THR A 1 124 ? 2.084 16.375 21.859 1 87.19 124 THR A CA 1
ATOM 974 C C . THR A 1 124 ? 1.219 17.5 21.312 1 87.19 124 THR A C 1
ATOM 976 O O . THR A 1 124 ? 1.584 18.141 20.328 1 87.19 124 THR A O 1
ATOM 979 N N . ILE A 1 125 ? 0.067 17.656 21.922 1 90.31 125 ILE A N 1
ATOM 980 C CA . ILE A 1 125 ? -0.824 18.703 21.453 1 90.31 125 ILE A CA 1
ATOM 981 C C . ILE A 1 125 ? -0.088 20.047 21.469 1 90.31 125 ILE A C 1
ATOM 983 O O . ILE A 1 125 ? -0.223 20.844 20.547 1 90.31 125 ILE A O 1
ATOM 987 N N . ASP A 1 126 ? 0.785 20.266 22.391 1 91.12 126 ASP A N 1
ATOM 988 C CA . ASP A 1 126 ? 1.493 21.531 22.562 1 91.12 126 ASP A CA 1
ATOM 989 C C . ASP A 1 126 ? 2.57 21.703 21.5 1 91.12 126 ASP A C 1
ATOM 991 O O . ASP A 1 126 ? 2.98 22.828 21.203 1 91.12 126 ASP A O 1
ATOM 995 N N . THR A 1 127 ? 2.986 20.688 20.922 1 90.62 127 THR A N 1
ATOM 996 C CA . THR A 1 127 ? 4.082 20.766 19.953 1 90.62 127 THR A CA 1
ATOM 997 C C . THR A 1 127 ? 3.561 20.594 18.531 1 90.62 127 THR A C 1
ATOM 999 O O . THR A 1 127 ? 4.328 20.688 17.562 1 90.62 127 THR A O 1
ATOM 1002 N N . LEU A 1 128 ? 2.299 20.438 18.438 1 94.06 128 LEU A N 1
ATOM 1003 C CA . LEU A 1 128 ? 1.687 20.25 17.125 1 94.06 128 LEU A CA 1
ATOM 1004 C C . LEU A 1 128 ? 1.358 21.594 16.484 1 94.06 128 LEU A C 1
ATOM 1006 O O . LEU A 1 128 ? 0.485 22.312 16.969 1 94.06 128 LEU A O 1
ATOM 1010 N N . PRO A 1 129 ? 2.055 21.953 15.391 1 95.12 129 PRO A N 1
ATOM 1011 C CA . PRO A 1 129 ? 1.849 23.266 14.758 1 95.12 129 PRO A CA 1
ATOM 1012 C C . PRO A 1 129 ? 0.4 23.484 14.336 1 95.12 129 PRO A C 1
ATOM 1014 O O . PRO A 1 129 ? -0.071 24.625 14.32 1 95.12 129 PRO A O 1
ATOM 1017 N N . GLU A 1 130 ? -0.282 22.422 14.039 1 97.75 130 GLU A N 1
ATOM 1018 C CA . GLU A 1 130 ? -1.64 22.516 13.508 1 97.75 130 GLU A CA 1
ATOM 1019 C C . GLU A 1 130 ? -2.662 22.672 14.633 1 97.75 130 GLU A C 1
ATOM 1021 O O . GLU A 1 130 ? -3.824 22.984 14.383 1 97.75 130 GLU A O 1
ATOM 1026 N N . ALA A 1 131 ? -2.277 22.469 15.898 1 97.5 131 ALA A N 1
ATOM 1027 C CA . ALA A 1 131 ? -3.203 22.344 17.016 1 97.5 131 ALA A CA 1
ATOM 1028 C C . ALA A 1 131 ? -4.047 23.609 17.188 1 97.5 131 ALA A C 1
ATOM 1030 O O . ALA A 1 131 ? -5.273 23.531 17.297 1 97.5 131 ALA A O 1
ATOM 1031 N N . PRO A 1 132 ? -3.449 24.828 17.156 1 97.62 132 PRO A N 1
ATOM 1032 C CA . PRO A 1 132 ? -4.262 26.031 17.297 1 97.62 132 PRO A CA 1
ATOM 1033 C C . PRO A 1 132 ? -5.348 26.141 16.234 1 97.62 132 PRO A C 1
ATOM 1035 O O . PRO A 1 132 ? -6.473 26.562 16.531 1 97.62 132 PRO A O 1
ATOM 1038 N N . THR A 1 133 ? -5.004 25.797 15.023 1 98.12 133 THR A N 1
ATOM 1039 C CA . THR A 1 133 ? -5.953 25.875 13.922 1 98.12 133 THR A CA 1
ATOM 1040 C C . THR A 1 133 ? -7.121 24.922 14.133 1 98.12 133 THR A C 1
ATOM 1042 O O . THR A 1 133 ? -8.281 25.297 13.945 1 98.12 133 THR A O 1
ATOM 1045 N N . VAL A 1 134 ? -6.871 23.656 14.57 1 98.44 134 VAL A N 1
ATOM 1046 C CA . VAL A 1 134 ? -7.898 22.641 14.805 1 98.44 134 VAL A CA 1
ATOM 1047 C C . VAL A 1 134 ? -8.812 23.094 15.938 1 98.44 134 VAL A C 1
ATOM 1049 O O . VAL A 1 134 ? -10.039 22.969 15.844 1 98.44 134 VAL A O 1
ATOM 1052 N N . GLN A 1 135 ? -8.227 23.625 16.938 1 97.38 135 GLN A N 1
ATOM 1053 C CA . GLN A 1 135 ? -8.969 24.016 18.141 1 97.38 135 GLN A CA 1
ATOM 1054 C C . GLN A 1 135 ? -9.844 25.234 17.859 1 97.38 135 GLN A C 1
ATOM 1056 O O . GLN A 1 135 ? -10.914 25.391 18.453 1 97.38 135 GLN A O 1
ATOM 1061 N N . ALA A 1 136 ? -9.414 26.078 16.953 1 97.69 136 ALA A N 1
ATOM 1062 C CA . ALA A 1 136 ? -10.109 27.312 16.625 1 97.69 136 ALA A CA 1
ATOM 1063 C C . ALA A 1 136 ? -11.516 27.047 16.125 1 97.69 136 ALA A C 1
ATOM 1065 O O . ALA A 1 136 ? -12.422 27.859 16.328 1 97.69 136 ALA A O 1
ATOM 1066 N N . TYR A 1 137 ? -11.758 25.891 15.484 1 97.62 137 TYR A N 1
ATOM 1067 C CA . TYR A 1 137 ? -13.094 25.562 15.008 1 97.62 137 TYR A CA 1
ATOM 1068 C C . TYR A 1 137 ? -13.68 24.391 15.797 1 97.62 137 TYR A C 1
ATOM 1070 O O . TYR A 1 137 ? -14.602 23.719 15.328 1 97.62 137 TYR A O 1
ATOM 1078 N N . ASN A 1 138 ? -13.086 24.078 16.938 1 98 138 ASN A N 1
ATOM 1079 C CA . ASN A 1 138 ? -13.547 23.062 17.875 1 98 138 ASN A CA 1
ATOM 1080 C C . ASN A 1 138 ? -13.391 21.656 17.328 1 98 138 ASN A C 1
ATOM 1082 O O . ASN A 1 138 ? -14.219 20.781 17.594 1 98 138 ASN A O 1
ATOM 1086 N N . GLY A 1 139 ? -12.383 21.5 16.484 1 98.38 139 GLY A N 1
ATOM 1087 C CA . GLY A 1 139 ? -12.023 20.156 16.062 1 98.38 139 GLY A CA 1
ATOM 1088 C C . GLY A 1 139 ? -11.359 19.344 17.156 1 98.38 139 GLY A C 1
ATOM 1089 O O . GLY A 1 139 ? -10.867 19.891 18.141 1 98.38 139 GLY A O 1
ATOM 1090 N N . LYS A 1 140 ? -11.352 18.047 16.953 1 98.38 140 LYS A N 1
ATOM 1091 C CA . LYS A 1 140 ? -10.711 17.125 17.891 1 98.38 140 LYS A CA 1
ATOM 1092 C C . LYS A 1 140 ? -9.344 16.688 17.391 1 98.38 140 LYS A C 1
ATOM 1094 O O . LYS A 1 140 ? -9.164 16.422 16.203 1 98.38 140 LYS A O 1
ATOM 1099 N N . ILE A 1 141 ? -8.367 16.656 18.312 1 98.25 141 ILE A N 1
ATOM 1100 C CA . ILE A 1 141 ? -7.043 16.141 18 1 98.25 141 ILE A CA 1
ATOM 1101 C C . ILE A 1 141 ? -6.828 14.797 18.719 1 98.25 141 ILE A C 1
ATOM 1103 O O . ILE A 1 141 ? -7.07 14.68 19.922 1 98.25 141 ILE A O 1
ATOM 1107 N N . VAL A 1 142 ? -6.488 13.789 17.953 1 97.62 142 VAL A N 1
ATOM 1108 C CA . VAL A 1 142 ? -6.203 12.477 18.516 1 97.62 142 VAL A CA 1
ATOM 1109 C C . VAL A 1 142 ? -4.77 12.07 18.188 1 97.62 142 VAL A C 1
ATOM 1111 O O . VAL A 1 142 ? -4.367 12.109 17.016 1 97.62 142 VAL A O 1
ATOM 1114 N N . LEU A 1 143 ? -4 11.75 19.141 1 95.56 143 LEU A N 1
ATOM 1115 C CA . LEU A 1 143 ? -2.645 11.242 18.969 1 95.56 143 LEU A CA 1
ATOM 1116 C C . LEU A 1 143 ? -2.613 9.719 19.078 1 95.56 143 LEU A C 1
ATOM 1118 O O . LEU A 1 143 ? -3.006 9.164 20.109 1 95.56 143 LEU A O 1
ATOM 1122 N N . ILE A 1 144 ? -2.229 9.078 18.016 1 92.88 144 ILE A N 1
ATOM 1123 C CA . ILE A 1 144 ? -2.193 7.617 17.969 1 92.88 144 ILE A CA 1
ATOM 1124 C C . ILE A 1 144 ? -0.762 7.129 18.172 1 92.88 144 ILE A C 1
ATOM 1126 O O . ILE A 1 144 ? 0.168 7.625 17.531 1 92.88 144 ILE A O 1
ATOM 1130 N N . ALA A 1 145 ? -0.542 6.203 19.094 1 85.12 145 ALA A N 1
ATOM 1131 C CA . ALA A 1 145 ? 0.735 5.516 19.266 1 85.12 145 ALA A CA 1
ATOM 1132 C C . ALA A 1 145 ? 0.779 4.227 18.453 1 85.12 145 ALA A C 1
ATOM 1134 O O . ALA A 1 145 ? -0.122 3.389 18.562 1 85.12 145 ALA A O 1
ATOM 1135 N N . VAL A 1 146 ? 1.578 4.219 17.484 1 75.81 146 VAL A N 1
ATOM 1136 C CA . VAL A 1 146 ? 1.648 3 16.688 1 75.81 146 VAL A CA 1
ATOM 1137 C C . VAL A 1 146 ? 3.01 2.336 16.875 1 75.81 146 VAL A C 1
ATOM 1139 O O . VAL A 1 146 ? 4.043 3.012 16.891 1 75.81 146 VAL A O 1
ATOM 1142 N N . GLU A 1 147 ? 2.904 1.048 17.328 1 72.5 147 GLU A N 1
ATOM 1143 C CA . GLU A 1 147 ? 4.141 0.27 17.312 1 72.5 147 GLU A CA 1
ATOM 1144 C C . GLU A 1 147 ? 4.676 0.109 15.891 1 72.5 147 GLU A C 1
ATOM 1146 O O . GLU A 1 147 ? 3.949 -0.327 14.992 1 72.5 147 GLU A O 1
ATOM 1151 N N . MET A 1 148 ? 5.902 0.534 15.75 1 69.75 148 MET A N 1
ATOM 1152 C CA . MET A 1 148 ? 6.461 0.485 14.406 1 69.75 148 MET A CA 1
ATOM 1153 C C . MET A 1 148 ? 7.543 -0.583 14.305 1 69.75 148 MET A C 1
ATOM 1155 O O . MET A 1 148 ? 8.664 -0.39 14.781 1 69.75 148 MET A O 1
ATOM 1159 N N . PRO A 1 149 ? 7.137 -1.646 13.688 1 73.81 149 PRO A N 1
ATOM 1160 C CA . PRO A 1 149 ? 8.211 -2.613 13.477 1 73.81 149 PRO A CA 1
ATOM 1161 C C . PRO A 1 149 ? 9.195 -2.182 12.391 1 73.81 149 PRO A C 1
ATOM 1163 O O . PRO A 1 149 ? 10.32 -2.678 12.336 1 73.81 149 PRO A O 1
ATOM 1166 N N . THR A 1 150 ? 8.758 -1.269 11.492 1 81.25 150 THR A N 1
ATOM 1167 C CA . THR A 1 150 ? 9.57 -0.777 10.383 1 81.25 150 THR A CA 1
ATOM 1168 C C . THR A 1 150 ? 9.18 0.653 10.016 1 81.25 150 THR A C 1
ATOM 1170 O O . THR A 1 150 ? 8.016 1.041 10.164 1 81.25 150 THR A O 1
ATOM 1173 N N . SER A 1 151 ? 10.242 1.427 9.734 1 86.69 151 SER A N 1
ATOM 1174 C CA . SER A 1 151 ? 10.055 2.785 9.234 1 86.69 151 SER A CA 1
ATOM 1175 C C . SER A 1 151 ? 10.812 2.994 7.926 1 86.69 151 SER A C 1
ATOM 1177 O O . SER A 1 151 ? 11.617 2.152 7.527 1 86.69 151 SER A O 1
ATOM 1179 N N . THR A 1 152 ? 10.508 4.051 7.215 1 88.44 152 THR A N 1
ATOM 1180 C CA . THR A 1 152 ? 11.242 4.383 6 1 88.44 152 THR A CA 1
ATOM 1181 C C . THR A 1 152 ? 12.742 4.438 6.277 1 88.44 152 THR A C 1
ATOM 1183 O O . THR A 1 152 ? 13.531 3.82 5.562 1 88.44 152 THR A O 1
ATOM 1186 N N . SER A 1 153 ? 13.086 5.203 7.293 1 86.75 153 SER A N 1
ATOM 1187 C CA . SER A 1 153 ? 14.484 5.27 7.688 1 86.75 153 SER A CA 1
ATOM 1188 C C . SER A 1 153 ? 15.039 3.885 7.996 1 86.75 153 SER A C 1
ATOM 1190 O O . SER A 1 153 ? 16.188 3.582 7.656 1 86.75 153 SER A O 1
ATOM 1192 N N . GLY A 1 154 ? 14.234 3.084 8.68 1 88.44 154 GLY A N 1
ATOM 1193 C CA . GLY A 1 154 ? 14.641 1.718 8.961 1 88.44 154 GLY A CA 1
ATOM 1194 C C . GLY A 1 154 ? 14.891 0.902 7.707 1 88.44 154 GLY A C 1
ATOM 1195 O O . GLY A 1 154 ? 15.867 0.156 7.629 1 88.44 154 GLY A O 1
ATOM 1196 N N . ILE A 1 155 ? 14.039 1.033 6.727 1 91.69 155 ILE A N 1
ATOM 1197 C CA . ILE A 1 155 ? 14.164 0.334 5.453 1 91.69 155 ILE A CA 1
ATOM 1198 C C . ILE A 1 155 ? 15.43 0.802 4.73 1 91.69 155 ILE A C 1
ATOM 1200 O O . ILE A 1 155 ? 16.203 -0.015 4.234 1 91.69 155 ILE A O 1
ATOM 1204 N N . ILE A 1 156 ? 15.609 2.107 4.707 1 89.94 156 ILE A N 1
ATOM 1205 C CA . ILE A 1 156 ? 16.781 2.695 4.062 1 89.94 156 ILE A CA 1
ATOM 1206 C C . ILE A 1 156 ? 18.047 2.17 4.723 1 89.94 156 ILE A C 1
ATOM 1208 O O . ILE A 1 156 ? 18.984 1.753 4.035 1 89.94 156 ILE A O 1
ATOM 1212 N N . ASN A 1 157 ? 18.047 2.146 6.035 1 90.19 157 ASN A N 1
ATOM 1213 C CA . ASN A 1 157 ? 19.219 1.662 6.777 1 90.19 157 ASN A CA 1
ATOM 1214 C C . ASN A 1 157 ? 19.5 0.193 6.477 1 90.19 157 ASN A C 1
ATOM 1216 O O . ASN A 1 157 ? 20.656 -0.205 6.348 1 90.19 157 ASN A O 1
ATOM 1220 N N . ARG A 1 158 ? 18.469 -0.572 6.367 1 88.75 158 ARG A N 1
ATOM 1221 C CA . ARG A 1 158 ? 18.625 -1.983 6.035 1 88.75 158 ARG A CA 1
ATOM 1222 C C . ARG A 1 158 ? 19.266 -2.152 4.656 1 88.75 158 ARG A C 1
ATOM 1224 O O . ARG A 1 158 ? 20.109 -3.021 4.461 1 88.75 158 ARG A O 1
ATOM 1231 N N . ILE A 1 159 ? 18.875 -1.327 3.742 1 89.38 159 ILE A N 1
ATOM 1232 C CA . ILE A 1 159 ? 19.359 -1.398 2.367 1 89.38 159 ILE A CA 1
ATOM 1233 C C . ILE A 1 159 ? 20.812 -0.922 2.305 1 89.38 159 ILE A C 1
ATOM 1235 O O . ILE A 1 159 ? 21.641 -1.535 1.633 1 89.38 159 ILE A O 1
ATOM 1239 N N . LEU A 1 160 ? 21.125 0.138 3.051 1 86.88 160 LEU A N 1
ATOM 1240 C CA . LEU A 1 160 ? 22.469 0.729 3.029 1 86.88 160 LEU A CA 1
ATOM 1241 C C . LEU A 1 160 ? 23.453 -0.151 3.773 1 86.88 160 LEU A C 1
ATOM 1243 O O . LEU A 1 160 ? 24.625 -0.256 3.373 1 86.88 160 LEU A O 1
ATOM 1247 N N . HIS A 1 161 ? 23.062 -0.735 4.871 1 82 161 HIS A N 1
ATOM 1248 C CA . HIS A 1 161 ? 24 -1.496 5.691 1 82 161 HIS A CA 1
ATOM 1249 C C . HIS A 1 161 ? 24.172 -2.914 5.156 1 82 161 HIS A C 1
ATOM 1251 O O . HIS A 1 161 ? 25.219 -3.539 5.371 1 82 161 HIS A O 1
ATOM 1257 N N . ALA A 1 162 ? 23.188 -3.502 4.641 1 67.81 162 ALA A N 1
ATOM 1258 C CA . ALA A 1 162 ? 23.328 -4.836 4.062 1 67.81 162 ALA A CA 1
ATOM 1259 C C . ALA A 1 162 ? 24.266 -4.816 2.859 1 67.81 162 ALA A C 1
ATOM 1261 O O . ALA A 1 162 ? 24.906 -5.824 2.545 1 67.81 162 ALA A O 1
ATOM 1262 N N . SER A 1 163 ? 24.359 -3.752 2.145 1 60.88 163 SER A N 1
ATOM 1263 C CA . SER A 1 163 ? 25.234 -3.623 0.985 1 60.88 163 SER A CA 1
ATOM 1264 C C . SER A 1 163 ? 26.688 -3.529 1.404 1 60.88 163 SER A C 1
ATOM 1266 O O . SER A 1 163 ? 27.594 -3.711 0.582 1 60.88 163 SER A O 1
ATOM 1268 N N . THR A 1 164 ? 26.938 -3.215 2.66 1 54.66 164 THR A N 1
ATOM 1269 C CA . THR A 1 164 ? 28.312 -3.035 3.117 1 54.66 164 THR A CA 1
ATOM 1270 C C . THR A 1 164 ? 28.891 -4.348 3.648 1 54.66 164 THR A C 1
ATOM 1272 O O . THR A 1 164 ? 30.047 -4.41 4.043 1 54.66 164 THR A O 1
ATOM 1275 N N . GLN A 1 165 ? 28.047 -5.324 3.812 1 46.16 165 GLN A N 1
ATOM 1276 C CA . GLN A 1 165 ? 28.703 -6.52 4.336 1 46.16 165 GLN A CA 1
ATOM 1277 C C . GLN A 1 165 ? 29.312 -7.344 3.207 1 46.16 165 GLN A C 1
ATOM 1279 O O . GLN A 1 165 ? 28.656 -7.621 2.203 1 46.16 165 GLN A O 1
ATOM 1284 N N . PRO A 1 166 ? 30.703 -7.57 3.137 1 42.31 166 PRO A N 1
ATOM 1285 C CA . PRO A 1 166 ? 31.516 -8.312 2.168 1 42.31 166 PRO A CA 1
ATOM 1286 C C . PRO A 1 166 ? 31 -9.734 1.944 1 42.31 166 PRO A C 1
ATOM 1288 O O . PRO A 1 166 ? 30.359 -10.312 2.828 1 42.31 166 PRO A O 1
ATOM 1291 N N . MET B 1 1 ? -4.449 -11.102 14.633 1 77.44 1 MET B N 1
ATOM 1292 C CA . MET B 1 1 ? -4.719 -11.711 13.328 1 77.44 1 MET B CA 1
ATOM 1293 C C . MET B 1 1 ? -4.734 -10.656 12.227 1 77.44 1 MET B C 1
ATOM 1295 O O . MET B 1 1 ? -5.156 -9.523 12.453 1 77.44 1 MET B O 1
ATOM 1299 N N . ILE B 1 2 ? -3.959 -10.953 11.148 1 88.88 2 ILE B N 1
ATOM 1300 C CA . ILE B 1 2 ? -3.924 -10.016 10.031 1 88.88 2 ILE B CA 1
ATOM 1301 C C . ILE B 1 2 ? -5.188 -10.172 9.18 1 88.88 2 ILE B C 1
ATOM 1303 O O . ILE B 1 2 ? -5.426 -11.234 8.609 1 88.88 2 ILE B O 1
ATOM 1307 N N . GLU B 1 3 ? -6 -9.117 9.18 1 91.5 3 GLU B N 1
ATOM 1308 C CA . GLU B 1 3 ? -7.207 -9.141 8.367 1 91.5 3 GLU B CA 1
ATOM 1309 C C . GLU B 1 3 ? -6.871 -9.336 6.891 1 91.5 3 GLU B C 1
ATOM 1311 O O . GLU B 1 3 ? -5.98 -8.672 6.355 1 91.5 3 GLU B O 1
ATOM 1316 N N . GLY B 1 4 ? -7.512 -10.328 6.246 1 96.31 4 GLY B N 1
ATOM 1317 C CA . GLY B 1 4 ? -7.285 -10.57 4.828 1 96.31 4 GLY B CA 1
ATOM 1318 C C . GLY B 1 4 ? -6.25 -11.641 4.566 1 96.31 4 GLY B C 1
ATOM 1319 O O . GLY B 1 4 ? -6.062 -12.062 3.422 1 96.31 4 GLY B O 1
ATOM 1320 N N . LEU B 1 5 ? -5.543 -12.047 5.609 1 98.12 5 LEU B N 1
ATOM 1321 C CA . LEU B 1 5 ? -4.578 -13.133 5.484 1 98.12 5 LEU B CA 1
ATOM 1322 C C . LEU B 1 5 ? -5.223 -14.469 5.809 1 98.12 5 LEU B C 1
ATOM 1324 O O . LEU B 1 5 ? -5.82 -14.641 6.875 1 98.12 5 LEU B O 1
ATOM 1328 N N . TYR B 1 6 ? -5.109 -15.43 4.938 1 98.25 6 TYR B N 1
ATOM 1329 C CA . TYR B 1 6 ? -5.723 -16.75 5.07 1 98.25 6 TYR B CA 1
ATOM 1330 C C . TYR B 1 6 ? -4.672 -17.844 4.969 1 98.25 6 TYR B C 1
ATOM 1332 O O . TYR B 1 6 ? -3.652 -17.688 4.297 1 98.25 6 TYR B O 1
ATOM 1340 N N . SER B 1 7 ? -4.98 -18.906 5.672 1 97.69 7 SER B N 1
ATOM 1341 C CA . SER B 1 7 ? -4.367 -20.141 5.207 1 97.69 7 SER B CA 1
ATOM 1342 C C . SER B 1 7 ? -5.059 -20.656 3.951 1 97.69 7 SER B C 1
ATOM 1344 O O . SER B 1 7 ? -6.18 -20.25 3.639 1 97.69 7 SER B O 1
ATOM 1346 N N . VAL B 1 8 ? -4.371 -21.531 3.236 1 97.31 8 VAL B N 1
ATOM 1347 C CA . VAL B 1 8 ? -4.965 -22.109 2.033 1 97.31 8 VAL B CA 1
ATOM 1348 C C . VAL B 1 8 ? -6.262 -22.828 2.387 1 97.31 8 VAL B C 1
ATOM 1350 O O . VAL B 1 8 ? -7.258 -22.719 1.673 1 97.31 8 VAL B O 1
ATOM 1353 N N . GLU B 1 9 ? -6.242 -23.484 3.477 1 97.38 9 GLU B N 1
ATOM 1354 C CA . GLU B 1 9 ? -7.414 -24.234 3.926 1 97.38 9 GLU B CA 1
ATOM 1355 C C . GLU B 1 9 ? -8.57 -23.297 4.254 1 97.38 9 GLU B C 1
ATOM 1357 O O . GLU B 1 9 ? -9.711 -23.531 3.84 1 97.38 9 GLU B O 1
ATOM 1362 N N . GLN B 1 10 ? -8.289 -22.25 5 1 97.75 10 GLN B N 1
ATOM 1363 C CA . GLN B 1 10 ? -9.305 -21.266 5.348 1 97.75 10 GLN B CA 1
ATOM 1364 C C . GLN B 1 10 ? -9.906 -20.641 4.094 1 97.75 10 GLN B C 1
ATOM 1366 O O . GLN B 1 10 ? -11.117 -20.406 4.031 1 97.75 10 GLN B O 1
ATOM 1371 N N . LEU B 1 11 ? -9.055 -20.391 3.135 1 98.06 11 LEU B N 1
ATOM 1372 C CA . LEU B 1 11 ? -9.5 -19.734 1.909 1 98.06 11 LEU B CA 1
ATOM 1373 C C . LEU B 1 11 ? -10.383 -20.672 1.087 1 98.06 11 LEU B C 1
ATOM 1375 O O . LEU B 1 11 ? -11.414 -20.25 0.552 1 98.06 11 LEU B O 1
ATOM 1379 N N . ARG B 1 12 ? -9.977 -21.891 1.002 1 97.75 12 ARG B N 1
ATOM 1380 C CA . ARG B 1 12 ? -10.789 -22.891 0.307 1 97.75 12 ARG B CA 1
ATOM 1381 C C . ARG B 1 12 ? -12.18 -22.984 0.913 1 97.75 12 ARG B C 1
ATOM 1383 O O . ARG B 1 12 ? -13.18 -23.062 0.186 1 97.75 12 ARG B O 1
ATOM 1390 N N . GLU B 1 13 ? -12.227 -22.953 2.197 1 98.12 13 GLU B N 1
ATOM 1391 C CA . GLU B 1 13 ? -13.508 -23.031 2.9 1 98.12 13 GLU B CA 1
ATOM 1392 C C . GLU B 1 13 ? -14.352 -21.781 2.641 1 98.12 13 GLU B C 1
ATOM 1394 O O . GLU B 1 13 ? -15.562 -21.875 2.447 1 98.12 13 GLU B O 1
ATOM 1399 N N . ALA B 1 14 ? -13.695 -20.672 2.688 1 97.94 14 ALA B N 1
ATOM 1400 C CA . ALA B 1 14 ? -14.398 -19.422 2.449 1 97.94 14 ALA B CA 1
ATOM 1401 C C . ALA B 1 14 ? -14.992 -19.375 1.045 1 97.94 14 ALA B C 1
ATOM 1403 O O . ALA B 1 14 ? -16.141 -18.984 0.863 1 97.94 14 ALA B O 1
ATOM 1404 N N . ILE B 1 15 ? -14.227 -19.797 0.099 1 97.75 15 ILE B N 1
ATOM 1405 C CA . ILE B 1 15 ? -14.656 -19.797 -1.294 1 97.75 15 ILE B CA 1
ATOM 1406 C C . ILE B 1 15 ? -15.805 -20.797 -1.473 1 97.75 15 ILE B C 1
ATOM 1408 O O . ILE B 1 15 ? -16.797 -20.484 -2.125 1 97.75 15 ILE B O 1
ATOM 1412 N N . ALA B 1 16 ? -15.648 -21.938 -0.859 1 97.75 16 ALA B N 1
ATOM 1413 C CA . ALA B 1 16 ? -16.688 -22.969 -0.951 1 97.75 16 ALA B CA 1
ATOM 1414 C C . ALA B 1 16 ? -17.969 -22.516 -0.28 1 97.75 16 ALA B C 1
ATOM 1416 O O . ALA B 1 16 ? -19.062 -22.828 -0.747 1 97.75 16 ALA B O 1
ATOM 1417 N N . TYR B 1 17 ? -17.828 -21.828 0.796 1 98.12 17 TYR B N 1
ATOM 1418 C CA . TYR B 1 17 ? -18.969 -21.391 1.578 1 98.12 17 TYR B CA 1
ATOM 1419 C C . TYR B 1 17 ? -19.812 -20.375 0.798 1 98.12 17 TYR B C 1
ATOM 1421 O O . TYR B 1 17 ? -21.031 -20.391 0.864 1 98.12 17 TYR B O 1
ATOM 1429 N N . ASN B 1 18 ? -19.156 -19.484 0.059 1 98 18 ASN B N 1
ATOM 1430 C CA . ASN B 1 18 ? -19.859 -18.469 -0.698 1 98 18 ASN B CA 1
ATOM 1431 C C . ASN B 1 18 ? -19.188 -18.188 -2.039 1 98 18 ASN B C 1
ATOM 1433 O O . ASN B 1 18 ? -18.625 -17.109 -2.252 1 98 18 ASN B O 1
ATOM 1437 N N . PRO B 1 19 ? -19.375 -19.062 -2.924 1 97.62 19 PRO B N 1
ATOM 1438 C CA . PRO B 1 19 ? -18.703 -18.938 -4.219 1 97.62 19 PRO B CA 1
ATOM 1439 C C . PRO B 1 19 ? -19.047 -17.641 -4.941 1 97.62 19 PRO B C 1
ATOM 1441 O O . PRO B 1 19 ? -18.203 -17.078 -5.656 1 97.62 19 PRO B O 1
ATOM 1444 N N . LYS B 1 20 ? -20.203 -17.156 -4.754 1 97.81 20 LYS B N 1
ATOM 1445 C CA . LYS B 1 20 ? -20.656 -15.961 -5.473 1 97.81 20 LYS B CA 1
ATOM 1446 C C . LYS B 1 20 ? -19.875 -14.727 -5.039 1 97.81 20 LYS B C 1
ATOM 1448 O O . LYS B 1 20 ? -19.734 -13.773 -5.805 1 97.81 20 LYS B O 1
ATOM 1453 N N . GLN B 1 21 ? -19.312 -14.805 -3.928 1 97.56 21 GLN B N 1
ATOM 1454 C CA . GLN B 1 21 ? -18.531 -13.695 -3.393 1 97.56 21 GLN B CA 1
ATOM 1455 C C . GLN B 1 21 ? -17.109 -13.703 -3.949 1 97.56 21 GLN B C 1
ATOM 1457 O O . GLN B 1 21 ? -16.438 -12.672 -3.969 1 97.56 21 GLN B O 1
ATOM 1462 N N . TRP B 1 22 ? -16.766 -14.836 -4.426 1 98.56 22 TRP B N 1
ATOM 1463 C CA . TRP B 1 22 ? -15.352 -14.984 -4.727 1 98.56 22 TRP B CA 1
ATOM 1464 C C . TRP B 1 22 ? -15.125 -15.164 -6.223 1 98.56 22 TRP B C 1
ATOM 1466 O O . TRP B 1 22 ? -14.07 -14.789 -6.746 1 98.56 22 TRP B O 1
ATOM 1476 N N . ARG B 1 23 ? -16.172 -15.758 -6.895 1 98.44 23 ARG B N 1
ATOM 1477 C CA . ARG B 1 23 ? -15.938 -16.141 -8.281 1 98.44 23 ARG B CA 1
ATOM 1478 C C . ARG B 1 23 ? -16.625 -15.188 -9.242 1 98.44 23 ARG B C 1
ATOM 1480 O O . ARG B 1 23 ? -17.719 -14.695 -8.969 1 98.44 23 ARG B O 1
ATOM 1487 N N . PRO B 1 24 ? -16 -14.938 -10.477 1 98.69 24 PRO B N 1
ATOM 1488 C CA . PRO B 1 24 ? -14.727 -15.477 -10.953 1 98.69 24 PRO B CA 1
ATOM 1489 C C . PRO B 1 24 ? -13.547 -15.07 -10.078 1 98.69 24 PRO B C 1
ATOM 1491 O O . PRO B 1 24 ? -13.375 -13.883 -9.781 1 98.69 24 PRO B O 1
ATOM 1494 N N . LEU B 1 25 ? -12.781 -16.016 -9.656 1 98.88 25 LEU B N 1
ATOM 1495 C CA . LEU B 1 25 ? -11.648 -15.844 -8.75 1 98.88 25 LEU B CA 1
ATOM 1496 C C . LEU B 1 25 ? -10.375 -15.57 -9.539 1 98.88 25 LEU B C 1
ATOM 1498 O O . LEU B 1 25 ? -9.969 -16.375 -10.375 1 98.88 25 LEU B O 1
ATOM 1502 N N . VAL B 1 26 ? -9.836 -14.414 -9.297 1 98.94 26 VAL B N 1
ATOM 1503 C CA . VAL B 1 26 ? -8.547 -14.047 -9.891 1 98.94 26 VAL B CA 1
ATOM 1504 C C . VAL B 1 26 ? -7.422 -14.352 -8.906 1 98.94 26 VAL B C 1
ATOM 1506 O O . VAL B 1 26 ? -7.559 -14.117 -7.699 1 98.94 26 VAL B O 1
ATOM 1509 N N . PHE B 1 27 ? -6.352 -14.93 -9.422 1 98.88 27 PHE B N 1
ATOM 1510 C CA . PHE B 1 27 ? -5.18 -15.227 -8.602 1 98.88 27 PHE B CA 1
ATOM 1511 C C . PHE B 1 27 ? -3.916 -14.672 -9.25 1 98.88 27 PHE B C 1
ATOM 1513 O O . PHE B 1 27 ? -3.736 -14.781 -10.469 1 98.88 27 PHE B O 1
ATOM 1520 N N . SER B 1 28 ? -3.164 -14.039 -8.484 1 98.5 28 SER B N 1
ATOM 1521 C CA . SER B 1 28 ? -1.801 -13.672 -8.852 1 98.5 28 SER B CA 1
ATOM 1522 C C . SER B 1 28 ? -0.833 -13.906 -7.695 1 98.5 28 SER B C 1
ATOM 1524 O O . SER B 1 28 ? -1.256 -14.195 -6.574 1 98.5 28 SER B O 1
ATOM 1526 N N . ASN B 1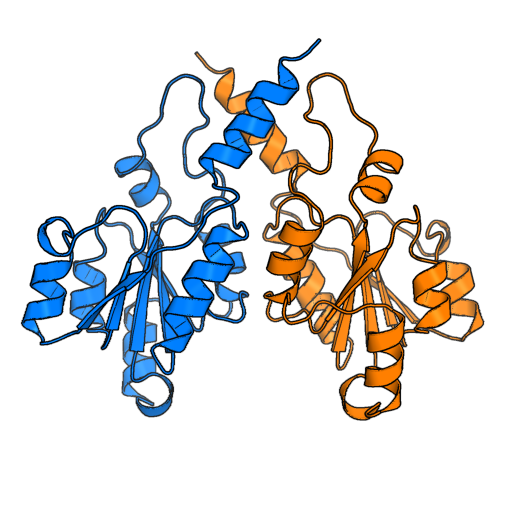 29 ? 0.411 -13.93 -7.98 1 97.94 29 ASN B N 1
ATOM 1527 C CA . ASN B 1 29 ? 1.396 -14.156 -6.93 1 97.94 29 ASN B CA 1
ATOM 1528 C C . ASN B 1 29 ? 2.666 -13.344 -7.164 1 97.94 29 ASN B C 1
ATOM 1530 O O . ASN B 1 29 ? 2.914 -12.883 -8.273 1 97.94 29 ASN B O 1
ATOM 1534 N N . GLY B 1 30 ? 3.387 -13.148 -6.121 1 96.88 30 GLY B N 1
ATOM 1535 C CA . GLY B 1 30 ? 4.645 -12.422 -6.23 1 96.88 30 GLY B CA 1
ATOM 1536 C C . GLY B 1 30 ? 5.297 -12.156 -4.887 1 96.88 30 GLY B C 1
ATOM 1537 O O . GLY B 1 30 ? 4.805 -12.609 -3.85 1 96.88 30 GLY B O 1
ATOM 1538 N N . CYS B 1 31 ? 6.43 -11.445 -4.879 1 96.94 31 CYS B N 1
ATOM 1539 C CA . CYS B 1 31 ? 7.227 -11.164 -3.691 1 96.94 31 CYS B CA 1
ATOM 1540 C C . CYS B 1 31 ? 6.688 -9.945 -2.949 1 96.94 31 CYS B C 1
ATOM 1542 O O . CYS B 1 31 ? 6.582 -9.953 -1.722 1 96.94 31 CYS B O 1
ATOM 1544 N N . PHE B 1 32 ? 6.414 -8.875 -3.701 1 96.88 32 PHE B N 1
ATOM 1545 C CA . PHE B 1 32 ? 5.863 -7.641 -3.16 1 96.88 32 PHE B CA 1
ATOM 1546 C C . PHE B 1 32 ? 6.699 -7.141 -1.987 1 96.88 32 PHE B C 1
ATOM 1548 O O . PHE B 1 32 ? 6.164 -6.84 -0.919 1 96.88 32 PHE B O 1
ATOM 1555 N N . ASP B 1 33 ? 8.016 -7.039 -2.27 1 95.94 33 ASP B N 1
ATOM 1556 C CA . ASP B 1 33 ? 8.984 -6.684 -1.241 1 95.94 33 ASP B CA 1
ATOM 1557 C C . ASP B 1 33 ? 8.781 -5.25 -0.763 1 95.94 33 ASP B C 1
ATOM 1559 O O . ASP B 1 33 ? 8.547 -5.012 0.423 1 95.94 33 ASP B O 1
ATOM 1563 N N . LEU B 1 34 ? 8.828 -4.277 -1.603 1 95.06 34 LEU B N 1
ATOM 1564 C CA . LEU B 1 34 ? 8.469 -2.881 -1.372 1 95.06 34 LEU B CA 1
ATOM 1565 C C . LEU B 1 34 ? 7.34 -2.449 -2.299 1 95.06 34 LEU B C 1
ATOM 1567 O O . LEU B 1 34 ? 7.512 -2.408 -3.518 1 95.06 34 LEU B O 1
ATOM 1571 N N . ILE B 1 35 ? 6.215 -2.127 -1.695 1 96.06 35 ILE B N 1
ATOM 1572 C CA . ILE B 1 35 ? 5.055 -1.744 -2.492 1 96.06 35 ILE B CA 1
ATOM 1573 C C . ILE B 1 35 ? 5.344 -0.447 -3.242 1 96.06 35 ILE B C 1
ATOM 1575 O O . ILE B 1 35 ? 5.922 0.487 -2.678 1 96.06 35 ILE B O 1
ATOM 1579 N N . HIS B 1 36 ? 5.023 -0.367 -4.504 1 94.94 36 HIS B N 1
ATOM 1580 C CA . HIS B 1 36 ? 5.164 0.806 -5.359 1 94.94 36 HIS B CA 1
ATOM 1581 C C . HIS B 1 36 ? 4.016 0.897 -6.363 1 94.94 36 HIS B C 1
ATOM 1583 O O . HIS B 1 36 ? 3.174 0.001 -6.43 1 94.94 36 HIS B O 1
ATOM 1589 N N . VAL B 1 37 ? 4.047 1.918 -7.168 1 95.06 37 VAL B N 1
ATOM 1590 C CA . VAL B 1 37 ? 2.912 2.238 -8.023 1 95.06 37 VAL B CA 1
ATOM 1591 C C . VAL B 1 37 ? 2.725 1.139 -9.07 1 95.06 37 VAL B C 1
ATOM 1593 O O . VAL B 1 37 ? 1.596 0.829 -9.453 1 95.06 37 VAL B O 1
ATOM 1596 N N . GLY B 1 38 ? 3.768 0.523 -9.539 1 93.75 38 GLY B N 1
ATOM 1597 C CA . GLY B 1 38 ? 3.654 -0.6 -10.453 1 93.75 38 GLY B CA 1
ATOM 1598 C C . GLY B 1 38 ? 2.805 -1.732 -9.906 1 93.75 38 GLY B C 1
ATOM 1599 O O . GLY B 1 38 ? 2.002 -2.32 -10.633 1 93.75 38 GLY B O 1
ATOM 1600 N N . HIS B 1 39 ? 3.021 -2.074 -8.617 1 95.75 39 HIS B N 1
ATOM 1601 C CA . HIS B 1 39 ? 2.199 -3.092 -7.973 1 95.75 39 HIS B CA 1
ATOM 1602 C C . HIS B 1 39 ? 0.729 -2.689 -7.965 1 95.75 39 HIS B C 1
ATOM 1604 O O . HIS B 1 39 ? -0.146 -3.512 -8.25 1 95.75 39 HIS B O 1
ATOM 1610 N N . ILE B 1 40 ? 0.439 -1.429 -7.633 1 96.44 40 ILE B N 1
ATOM 1611 C CA . ILE B 1 40 ? -0.93 -0.932 -7.543 1 96.44 40 ILE B CA 1
ATOM 1612 C C . ILE B 1 40 ? -1.623 -1.089 -8.898 1 96.44 40 ILE B C 1
ATOM 1614 O O . ILE B 1 40 ? -2.723 -1.643 -8.977 1 96.44 40 ILE B O 1
ATOM 1618 N N . ARG B 1 41 ? -0.993 -0.59 -9.891 1 95 41 ARG B N 1
ATOM 1619 C CA . ARG B 1 41 ? -1.572 -0.634 -11.227 1 95 41 ARG B CA 1
ATOM 1620 C C . ARG B 1 41 ? -1.788 -2.072 -11.688 1 95 41 ARG B C 1
ATOM 1622 O O . ARG B 1 41 ? -2.844 -2.406 -12.227 1 95 41 ARG B O 1
ATOM 1629 N N . TYR B 1 42 ? -0.837 -2.912 -11.453 1 95.88 42 TYR B N 1
ATOM 1630 C CA . TYR B 1 42 ? -0.906 -4.328 -11.797 1 95.88 42 TYR B CA 1
ATOM 1631 C C . TYR B 1 42 ? -2.064 -5.008 -11.078 1 95.88 42 TYR B C 1
ATOM 1633 O O . TYR B 1 42 ? -2.893 -5.668 -11.711 1 95.88 42 TYR B O 1
ATOM 1641 N N . LEU B 1 43 ? -2.172 -4.867 -9.766 1 97.56 43 LEU B N 1
ATOM 1642 C CA . LEU B 1 43 ? -3.174 -5.547 -8.953 1 97.56 43 LEU B CA 1
ATOM 1643 C C . LEU B 1 43 ? -4.57 -5 -9.242 1 97.56 43 LEU B C 1
ATOM 1645 O O . LEU B 1 43 ? -5.551 -5.746 -9.203 1 97.56 43 LEU B O 1
ATOM 1649 N N . THR B 1 44 ? -4.641 -3.711 -9.516 1 97.12 44 THR B N 1
ATOM 1650 C CA . THR B 1 44 ? -5.926 -3.117 -9.875 1 97.12 44 THR B CA 1
ATOM 1651 C C . THR B 1 44 ? -6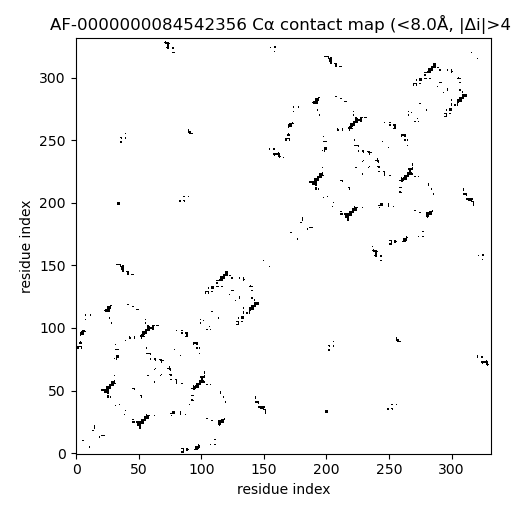.445 -3.707 -11.18 1 97.12 44 THR B C 1
ATOM 1653 O O . THR B 1 44 ? -7.621 -4.062 -11.281 1 97.12 44 THR B O 1
ATOM 1656 N N . GLN B 1 45 ? -5.547 -3.76 -12.133 1 96.81 45 GLN B N 1
ATOM 1657 C CA . GLN B 1 45 ? -5.93 -4.367 -13.406 1 96.81 45 GLN B CA 1
ATOM 1658 C C . GLN B 1 45 ? -6.316 -5.832 -13.219 1 96.81 45 GLN B C 1
ATOM 1660 O O . GLN B 1 45 ? -7.312 -6.289 -13.781 1 96.81 45 GLN B O 1
ATOM 1665 N N . ALA B 1 46 ? -5.543 -6.59 -12.453 1 98.25 46 ALA B N 1
ATOM 1666 C CA . ALA B 1 46 ? -5.852 -7.992 -12.18 1 98.25 46 ALA B CA 1
ATOM 1667 C C . ALA B 1 46 ? -7.234 -8.141 -11.555 1 98.25 46 ALA B C 1
ATOM 1669 O O . ALA B 1 46 ? -8.039 -8.953 -12.008 1 98.25 46 ALA B O 1
ATOM 1670 N N . LYS B 1 47 ? -7.555 -7.363 -10.57 1 98.56 47 LYS B N 1
ATOM 1671 C CA . LYS B 1 47 ? -8.828 -7.402 -9.859 1 98.56 47 LYS B CA 1
ATOM 1672 C C . LYS B 1 47 ? -9.992 -7.133 -10.812 1 98.56 47 LYS B C 1
ATOM 1674 O O . LYS B 1 47 ? -11.07 -7.719 -10.672 1 98.56 47 LYS B O 1
ATOM 1679 N N . SER B 1 48 ? -9.758 -6.285 -11.758 1 98.25 48 SER B N 1
ATOM 1680 C CA . SER B 1 48 ? -10.82 -5.879 -12.664 1 98.25 48 SER B CA 1
ATOM 1681 C C . SER B 1 48 ? -11.281 -7.043 -13.539 1 98.25 48 SER B C 1
ATOM 1683 O O . SER B 1 48 ? -12.336 -6.977 -14.172 1 98.25 48 SER B O 1
ATOM 1685 N N . LEU B 1 49 ? -10.547 -8.133 -13.57 1 98.56 49 LEU B N 1
ATOM 1686 C CA . LEU B 1 49 ? -10.844 -9.266 -14.445 1 98.56 49 LEU B CA 1
ATOM 1687 C C . LEU B 1 49 ? -11.859 -10.203 -13.805 1 98.56 49 LEU B C 1
ATOM 1689 O O . LEU B 1 49 ? -12.438 -11.055 -14.477 1 98.56 49 LEU B O 1
ATOM 1693 N N . GLY B 1 50 ? -12.086 -10.062 -12.445 1 98.75 50 GLY B N 1
ATOM 1694 C CA . GLY B 1 50 ? -12.984 -10.961 -11.742 1 98.75 50 GLY B CA 1
ATOM 1695 C C . GLY B 1 50 ? -13.633 -10.32 -10.523 1 98.75 50 GLY B C 1
ATOM 1696 O O . GLY B 1 50 ? -13.633 -9.094 -10.391 1 98.75 50 GLY B O 1
ATOM 1697 N N . ARG B 1 51 ? -14.258 -11.172 -9.75 1 98.69 51 ARG B N 1
ATOM 1698 C CA . ARG B 1 51 ? -15 -10.719 -8.586 1 98.69 51 ARG B CA 1
ATOM 1699 C C . ARG B 1 51 ? -14.078 -10.508 -7.391 1 98.69 51 ARG B C 1
ATOM 1701 O O . ARG B 1 51 ? -14.234 -9.539 -6.641 1 98.69 51 ARG B O 1
ATOM 1708 N N . ALA B 1 52 ? -13.117 -11.43 -7.223 1 98.88 52 ALA B N 1
ATOM 1709 C CA . ALA B 1 52 ? -12.172 -11.359 -6.109 1 98.88 52 ALA B CA 1
ATOM 1710 C C . ALA B 1 52 ? -10.742 -11.625 -6.59 1 98.88 52 ALA B C 1
ATOM 1712 O O . ALA B 1 52 ? -10.523 -12.445 -7.484 1 98.88 52 ALA B O 1
ATOM 1713 N N . LEU B 1 53 ? -9.812 -10.938 -6.008 1 98.94 53 LEU B N 1
ATOM 1714 C CA . LEU B 1 53 ? -8.398 -11.156 -6.266 1 98.94 53 LEU B CA 1
ATOM 1715 C C . LEU B 1 53 ? -7.703 -11.727 -5.035 1 98.94 53 LEU B C 1
ATOM 1717 O O . LEU B 1 53 ? -7.695 -11.094 -3.975 1 98.94 53 LEU B O 1
ATOM 1721 N N . VAL B 1 54 ? -7.145 -12.906 -5.137 1 98.94 54 VAL B N 1
ATOM 1722 C CA . VAL B 1 54 ? -6.258 -13.508 -4.145 1 98.94 54 VAL B CA 1
ATOM 1723 C C . VAL B 1 54 ? -4.805 -13.344 -4.582 1 98.94 54 VAL B C 1
ATOM 1725 O O . VAL B 1 54 ? -4.465 -13.602 -5.738 1 98.94 54 VAL B O 1
ATOM 1728 N N . VAL B 1 55 ? -4.027 -12.922 -3.703 1 98.94 55 VAL B N 1
ATOM 1729 C CA . VAL B 1 55 ? -2.604 -12.797 -3.988 1 98.94 55 VAL B CA 1
ATOM 1730 C C . VAL B 1 55 ? -1.824 -13.852 -3.211 1 98.94 55 VAL B C 1
ATOM 1732 O O . VAL B 1 55 ? -1.874 -13.891 -1.979 1 98.94 55 VAL B O 1
ATOM 1735 N N . GLY B 1 56 ? -1.19 -14.75 -3.912 1 98.81 56 GLY B N 1
ATOM 1736 C CA . GLY B 1 56 ? -0.182 -15.609 -3.314 1 98.81 56 GLY B CA 1
ATOM 1737 C C . GLY B 1 56 ? 1.13 -14.898 -3.047 1 98.81 56 GLY B C 1
ATOM 1738 O O . GLY B 1 56 ? 1.82 -14.492 -3.982 1 98.81 56 GLY B O 1
ATOM 1739 N N . LEU B 1 57 ? 1.449 -14.781 -1.836 1 98.81 57 LEU B N 1
ATOM 1740 C CA . LEU B 1 57 ? 2.666 -14.086 -1.422 1 98.81 57 LEU B CA 1
ATOM 1741 C C . LEU B 1 57 ? 3.795 -15.086 -1.166 1 98.81 57 LEU B C 1
ATOM 1743 O O . LEU B 1 57 ? 3.662 -15.977 -0.325 1 98.81 57 LEU B O 1
ATOM 1747 N N . ASN B 1 58 ? 4.887 -14.93 -1.908 1 98.62 58 ASN B N 1
ATOM 1748 C CA . ASN B 1 58 ? 6.059 -15.75 -1.624 1 98.62 58 ASN B CA 1
ATOM 1749 C C . ASN B 1 58 ? 6.543 -15.562 -0.188 1 98.62 58 ASN B C 1
ATOM 1751 O O . ASN B 1 58 ? 6.703 -14.43 0.272 1 98.62 58 ASN B O 1
ATOM 1755 N N . SER B 1 59 ? 6.719 -16.656 0.526 1 98.62 59 SER B N 1
ATOM 1756 C CA . SER B 1 59 ? 7.301 -16.578 1.861 1 98.62 59 SER B CA 1
ATOM 1757 C C . SER B 1 59 ? 8.727 -16.031 1.812 1 98.62 59 SER B C 1
ATOM 1759 O O . SER B 1 59 ? 9.305 -15.891 0.733 1 98.62 59 SER B O 1
ATOM 1761 N N . ASP B 1 60 ? 9.297 -15.711 3.014 1 98 60 ASP B N 1
ATOM 1762 C CA . ASP B 1 60 ? 10.695 -15.281 3.07 1 98 60 ASP B CA 1
ATOM 1763 C C . ASP B 1 60 ? 11.617 -16.328 2.457 1 98 60 ASP B C 1
ATOM 1765 O O . ASP B 1 60 ? 12.516 -15.992 1.682 1 98 60 ASP B O 1
ATOM 1769 N N . ARG B 1 61 ? 11.352 -17.562 2.809 1 96.75 61 ARG B N 1
ATOM 1770 C CA . ARG B 1 61 ? 12.148 -18.672 2.287 1 96.75 61 ARG B CA 1
ATOM 1771 C C . ARG B 1 61 ? 12.047 -18.75 0.767 1 96.75 61 ARG B C 1
ATOM 1773 O O . ARG B 1 61 ? 13.062 -18.891 0.079 1 96.75 61 ARG B O 1
ATOM 1780 N N . SER B 1 62 ? 10.844 -18.641 0.259 1 97.69 62 SER B N 1
ATOM 1781 C CA . SER B 1 62 ? 10.594 -18.688 -1.178 1 97.69 62 SER B CA 1
ATOM 1782 C C . SER B 1 62 ? 11.32 -17.562 -1.905 1 97.69 62 SER B C 1
ATOM 1784 O O . SER B 1 62 ? 11.953 -17.781 -2.939 1 97.69 62 SER B O 1
ATOM 1786 N N . VAL B 1 63 ? 11.289 -16.328 -1.374 1 97.31 63 VAL B N 1
ATOM 1787 C CA . VAL B 1 63 ? 11.93 -15.164 -1.99 1 97.31 63 VAL B CA 1
ATOM 1788 C C . VAL B 1 63 ? 13.438 -15.375 -2.031 1 97.31 63 VAL B C 1
ATOM 1790 O O . VAL B 1 63 ? 14.086 -15.086 -3.041 1 97.31 63 VAL B O 1
ATOM 1793 N N . ARG B 1 64 ? 14.023 -15.883 -0.987 1 95.25 64 ARG B N 1
ATOM 1794 C CA . ARG B 1 64 ? 15.461 -16.109 -0.925 1 95.25 64 ARG B CA 1
ATOM 1795 C C . ARG B 1 64 ? 15.906 -17.125 -1.966 1 95.25 64 ARG B C 1
ATOM 1797 O O . ARG B 1 64 ? 17.016 -17.031 -2.506 1 95.25 64 ARG B O 1
ATOM 1804 N N . LEU B 1 65 ? 15.055 -18.062 -2.254 1 93.88 65 LEU B N 1
ATOM 1805 C CA . LEU B 1 65 ? 15.359 -19.109 -3.225 1 93.88 65 LEU B CA 1
ATOM 1806 C C . LEU B 1 65 ? 15.312 -18.562 -4.648 1 93.88 65 LEU B C 1
ATOM 1808 O O . LEU B 1 65 ? 16.156 -18.891 -5.48 1 93.88 65 LEU B O 1
ATOM 1812 N N . ILE B 1 66 ? 14.344 -17.672 -4.922 1 93.56 66 ILE B N 1
ATOM 1813 C CA . ILE B 1 66 ? 14.125 -17.266 -6.309 1 93.56 66 ILE B CA 1
ATOM 1814 C C . ILE B 1 66 ? 14.883 -15.977 -6.598 1 93.56 66 ILE B C 1
ATOM 1816 O O . ILE B 1 66 ? 15.047 -15.594 -7.758 1 93.56 66 ILE B O 1
ATOM 1820 N N . LYS B 1 67 ? 15.25 -15.258 -5.586 1 90.38 67 LYS B N 1
ATOM 1821 C CA . LYS B 1 67 ? 16.094 -14.07 -5.688 1 90.38 67 LYS B CA 1
ATOM 1822 C C . LYS B 1 67 ? 17.344 -14.219 -4.824 1 90.38 67 LYS B C 1
ATOM 1824 O O . LYS B 1 67 ? 17.484 -13.547 -3.799 1 90.38 67 LYS B O 1
ATOM 1829 N N . PRO B 1 68 ? 18.172 -15.016 -5.266 1 85.5 68 PRO B N 1
ATOM 1830 C CA . PRO B 1 68 ? 19.375 -15.211 -4.449 1 85.5 68 PRO B CA 1
ATOM 1831 C C . PRO B 1 68 ? 20.156 -13.914 -4.234 1 85.5 68 PRO B C 1
ATOM 1833 O O . PRO B 1 68 ? 20.109 -13.008 -5.07 1 85.5 68 PRO B O 1
ATOM 1836 N N . HIS B 1 69 ? 20.781 -13.898 -3.156 1 85.62 69 HIS B N 1
ATOM 1837 C CA . HIS B 1 69 ? 21.547 -12.711 -2.764 1 85.62 69 HIS B CA 1
ATOM 1838 C C . HIS B 1 69 ? 22.609 -12.375 -3.799 1 85.62 69 HIS B C 1
ATOM 1840 O O . HIS B 1 69 ? 23.281 -13.266 -4.312 1 85.62 69 HIS B O 1
ATOM 1846 N N . SER B 1 70 ? 22.641 -11.086 -4.156 1 83.69 70 SER B N 1
ATOM 1847 C CA . SER B 1 70 ? 23.688 -10.562 -5.027 1 83.69 70 SER B CA 1
ATOM 1848 C C . SER B 1 70 ? 24.609 -9.609 -4.273 1 83.69 70 SER B C 1
ATOM 1850 O O . SER B 1 70 ? 24.141 -8.758 -3.518 1 83.69 70 SER B O 1
ATOM 1852 N N . ALA B 1 71 ? 25.922 -9.859 -4.531 1 83.62 71 ALA B N 1
ATOM 1853 C CA . ALA B 1 71 ? 26.891 -8.984 -3.881 1 83.62 71 ALA B CA 1
ATOM 1854 C C . ALA B 1 71 ? 26.562 -7.516 -4.117 1 83.62 71 ALA B C 1
ATOM 1856 O O . ALA B 1 71 ? 26.203 -7.125 -5.234 1 83.62 71 ALA B O 1
ATOM 1857 N N . GLY B 1 72 ? 26.547 -6.668 -3.113 1 82.5 72 GLY B N 1
ATOM 1858 C CA . GLY B 1 72 ? 26.297 -5.238 -3.227 1 82.5 72 GLY B CA 1
ATOM 1859 C C . GLY B 1 72 ? 24.844 -4.867 -3.039 1 82.5 72 GLY B C 1
ATOM 1860 O O . GLY B 1 72 ? 24.5 -3.686 -3.021 1 82.5 72 GLY B O 1
ATOM 1861 N N . TYR B 1 73 ? 24.062 -5.898 -3.045 1 86.19 73 TYR B N 1
ATOM 1862 C CA . TYR B 1 73 ? 22.641 -5.664 -2.83 1 86.19 73 TYR B CA 1
ATOM 1863 C C . TYR B 1 73 ? 22.188 -6.262 -1.505 1 86.19 73 TYR B C 1
ATOM 1865 O O . TYR B 1 73 ? 22.766 -7.242 -1.027 1 86.19 73 TYR B O 1
ATOM 1873 N N . PRO B 1 74 ? 21.25 -5.691 -0.985 1 88.12 74 PRO B N 1
ATOM 1874 C CA . PRO B 1 74 ? 20.734 -6.312 0.239 1 88.12 74 PRO B CA 1
ATOM 1875 C C . PRO B 1 74 ? 20.031 -7.648 -0.023 1 88.12 74 PRO B C 1
ATOM 1877 O O . PRO B 1 74 ? 19.484 -7.859 -1.103 1 88.12 74 PRO B O 1
ATOM 1880 N N . PRO B 1 75 ? 20.203 -8.508 1.006 1 89.31 75 PRO B N 1
ATOM 1881 C CA . PRO B 1 75 ? 19.422 -9.742 0.859 1 89.31 75 PRO B CA 1
ATOM 1882 C C . PRO B 1 75 ? 17.922 -9.484 0.75 1 89.31 75 PRO B C 1
ATOM 1884 O O . PRO B 1 75 ? 17.406 -8.57 1.394 1 89.31 75 PRO B O 1
ATOM 1887 N N . ARG B 1 76 ? 17.359 -10.305 -0.045 1 92.81 76 ARG B N 1
ATOM 1888 C CA . ARG B 1 76 ? 15.914 -10.219 -0.206 1 92.81 76 ARG B CA 1
ATOM 1889 C C . ARG B 1 76 ? 15.219 -11.375 0.506 1 92.81 76 ARG B C 1
ATOM 1891 O O . ARG B 1 76 ? 15.773 -12.469 0.607 1 92.81 76 ARG B O 1
ATOM 1898 N N . PRO B 1 77 ? 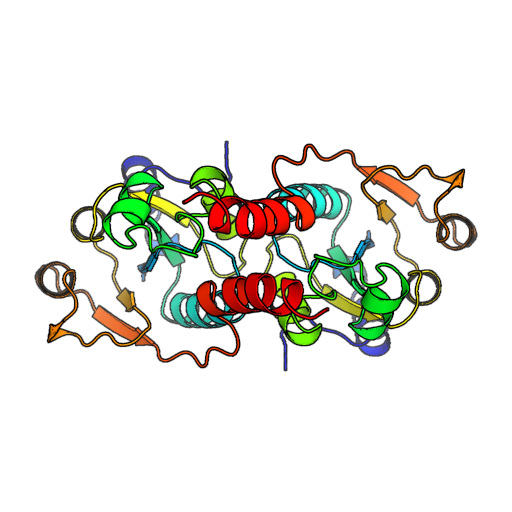13.945 -11.18 0.903 1 95.75 77 PRO B N 1
ATOM 1899 C CA . PRO B 1 77 ? 13.234 -9.898 0.878 1 95.75 77 PRO B CA 1
ATOM 1900 C C . PRO B 1 77 ? 13.742 -8.93 1.941 1 95.75 77 PRO B C 1
ATOM 1902 O O . PRO B 1 77 ? 14.281 -9.352 2.967 1 95.75 77 PRO B O 1
ATOM 1905 N N . ILE B 1 78 ? 13.555 -7.719 1.733 1 94.62 78 ILE B N 1
ATOM 1906 C CA . ILE B 1 78 ? 13.914 -6.66 2.672 1 94.62 78 ILE B CA 1
ATOM 1907 C C . ILE B 1 78 ? 12.906 -6.625 3.818 1 94.62 78 ILE B C 1
ATOM 1909 O O . ILE B 1 78 ? 13.281 -6.434 4.977 1 94.62 78 ILE B O 1
ATOM 1913 N N . ILE B 1 79 ? 11.648 -6.781 3.5 1 96.19 79 ILE B N 1
ATOM 1914 C CA . ILE B 1 79 ? 10.555 -6.742 4.465 1 96.19 79 ILE B CA 1
ATOM 1915 C C . ILE B 1 79 ? 10.086 -8.164 4.773 1 96.19 79 ILE B C 1
ATOM 1917 O O . ILE B 1 79 ? 9.859 -8.961 3.861 1 96.19 79 ILE B O 1
ATOM 1921 N N . PRO B 1 80 ? 9.93 -8.539 6.062 1 96.88 80 PRO B N 1
ATOM 1922 C CA . PRO B 1 80 ? 9.477 -9.883 6.418 1 96.88 80 PRO B CA 1
ATOM 1923 C C . PRO B 1 80 ? 8.086 -10.203 5.863 1 96.88 80 PRO B C 1
ATOM 1925 O O . PRO B 1 80 ? 7.262 -9.305 5.695 1 96.88 80 PRO B O 1
ATOM 1928 N N . GLU B 1 81 ? 7.812 -11.477 5.637 1 98.12 81 GLU B N 1
ATOM 1929 C CA . GLU B 1 81 ? 6.633 -11.93 4.906 1 98.12 81 GLU B CA 1
ATOM 1930 C C . GLU B 1 81 ? 5.352 -11.5 5.613 1 98.12 81 GLU B C 1
ATOM 1932 O O . GLU B 1 81 ? 4.359 -11.172 4.961 1 98.12 81 GLU B O 1
ATOM 1937 N N . LEU B 1 82 ? 5.258 -11.484 6.957 1 97.75 82 LEU B N 1
ATOM 1938 C CA . LEU B 1 82 ? 4.023 -11.117 7.648 1 97.75 82 LEU B CA 1
ATOM 1939 C C . LEU B 1 82 ? 3.736 -9.633 7.488 1 97.75 82 LEU B C 1
ATOM 1941 O O . LEU B 1 82 ? 2.576 -9.227 7.41 1 97.75 82 LEU B O 1
ATOM 1945 N N . GLN B 1 83 ? 4.82 -8.82 7.465 1 97.06 83 GLN B N 1
ATOM 1946 C CA . GLN B 1 83 ? 4.648 -7.391 7.234 1 97.06 83 GLN B CA 1
ATOM 1947 C C . GLN B 1 83 ? 4.23 -7.109 5.793 1 97.06 83 GLN B C 1
ATOM 1949 O O . GLN B 1 83 ? 3.361 -6.27 5.547 1 97.06 83 GLN B O 1
ATOM 1954 N N . ARG B 1 84 ? 4.812 -7.816 4.871 1 98.06 84 ARG B N 1
ATOM 1955 C CA . ARG B 1 84 ? 4.398 -7.695 3.479 1 98.06 84 ARG B CA 1
ATOM 1956 C C . ARG B 1 84 ? 2.938 -8.102 3.307 1 98.06 84 ARG B C 1
ATOM 1958 O O . ARG B 1 84 ? 2.18 -7.414 2.613 1 98.06 84 ARG B O 1
ATOM 1965 N N . ALA B 1 85 ? 2.545 -9.164 3.992 1 98.56 85 ALA B N 1
ATOM 1966 C CA . ALA B 1 85 ? 1.171 -9.656 3.916 1 98.56 85 ALA B CA 1
ATOM 1967 C C . ALA B 1 85 ? 0.191 -8.633 4.477 1 98.56 85 ALA B C 1
ATOM 1969 O O . ALA B 1 85 ? -0.881 -8.406 3.91 1 98.56 85 ALA B O 1
ATOM 1970 N N . GLU B 1 86 ? 0.576 -8.062 5.562 1 97.5 86 GLU B N 1
ATOM 1971 C CA . GLU B 1 86 ? -0.287 -7.078 6.211 1 97.5 86 GLU B CA 1
ATOM 1972 C C . GLU B 1 86 ? -0.507 -5.863 5.316 1 97.5 86 GLU B C 1
ATOM 1974 O O . GLU B 1 86 ? -1.632 -5.375 5.188 1 97.5 86 GLU B O 1
ATOM 1979 N N . VAL B 1 87 ? 0.514 -5.402 4.645 1 97.94 87 VAL B N 1
ATOM 1980 C CA . VAL B 1 87 ? 0.388 -4.266 3.74 1 97.94 87 VAL B CA 1
ATOM 1981 C C . VAL B 1 87 ? -0.46 -4.656 2.531 1 97.94 87 VAL B C 1
ATOM 1983 O O . VAL B 1 87 ? -1.417 -3.961 2.184 1 97.94 87 VAL B O 1
ATOM 1986 N N . LEU B 1 88 ? -0.184 -5.793 1.962 1 98.62 88 LEU B N 1
ATOM 1987 C CA . LEU B 1 88 ? -0.879 -6.273 0.772 1 98.62 88 LEU B CA 1
ATOM 1988 C C . LEU B 1 88 ? -2.375 -6.406 1.033 1 98.62 88 LEU B C 1
ATOM 1990 O O . LEU B 1 88 ? -3.193 -6.031 0.191 1 98.62 88 LEU B O 1
ATOM 1994 N N . SER B 1 89 ? -2.695 -6.926 2.211 1 98.5 89 SER B N 1
ATOM 1995 C CA . SER B 1 89 ? -4.086 -7.223 2.531 1 98.5 89 SER B CA 1
ATOM 1996 C C . SER B 1 89 ? -4.902 -5.941 2.697 1 98.5 89 SER B C 1
ATOM 1998 O O . SER B 1 89 ? -6.133 -5.98 2.713 1 98.5 89 SER B O 1
ATOM 2000 N N . GLN B 1 90 ? -4.203 -4.812 2.76 1 98.31 90 GLN B N 1
ATOM 2001 C CA . GLN B 1 90 ? -4.902 -3.547 2.979 1 98.31 90 GLN B CA 1
ATOM 2002 C C . GLN B 1 90 ? -4.918 -2.701 1.709 1 98.31 90 GLN B C 1
ATOM 2004 O O . GLN B 1 90 ? -5.27 -1.521 1.749 1 98.31 90 GLN B O 1
ATOM 2009 N N . LEU B 1 91 ? -4.535 -3.266 0.599 1 98.69 91 LEU B N 1
ATOM 2010 C CA . LEU B 1 91 ? -4.719 -2.639 -0.706 1 98.69 91 LEU B CA 1
ATOM 2011 C C . LEU B 1 91 ? -6.137 -2.859 -1.218 1 98.69 91 LEU B C 1
ATOM 2013 O O . LEU B 1 91 ? -6.68 -3.961 -1.105 1 98.69 91 LEU B O 1
ATOM 2017 N N . LYS B 1 92 ? -6.781 -1.863 -1.78 1 98.62 92 LYS B N 1
ATOM 2018 C CA . LYS B 1 92 ? -8.18 -1.91 -2.209 1 98.62 92 LYS B CA 1
ATOM 2019 C C . LYS B 1 92 ? -8.414 -3.051 -3.193 1 98.62 92 LYS B C 1
ATOM 2021 O O . LYS B 1 92 ? -9.422 -3.756 -3.107 1 98.62 92 LYS B O 1
ATOM 2026 N N . PRO B 1 93 ? -7.473 -3.33 -4.121 1 98.56 93 PRO B N 1
ATOM 2027 C CA . PRO B 1 93 ? -7.758 -4.379 -5.105 1 98.56 93 PRO B CA 1
ATOM 2028 C C . PRO B 1 93 ? -7.609 -5.785 -4.527 1 98.56 93 PRO B C 1
ATOM 2030 O O . PRO B 1 93 ? -8.016 -6.762 -5.164 1 98.56 93 PRO B O 1
ATOM 2033 N N . VAL B 1 94 ? -7.078 -6 -3.338 1 98.88 94 VAL B N 1
ATOM 2034 C CA . VAL B 1 94 ? -6.73 -7.324 -2.828 1 98.88 94 VAL B CA 1
ATOM 2035 C C . VAL B 1 94 ? -7.805 -7.801 -1.855 1 98.88 94 VAL B C 1
ATOM 2037 O O . VAL B 1 94 ? -8.086 -7.141 -0.852 1 98.88 94 VAL B O 1
ATOM 2040 N N . ASP B 1 95 ? -8.383 -8.953 -2.123 1 98.81 95 ASP B N 1
ATOM 2041 C CA . ASP B 1 95 ? -9.445 -9.477 -1.272 1 98.81 95 ASP B CA 1
ATOM 2042 C C . ASP B 1 95 ? -8.898 -10.469 -0.251 1 98.81 95 ASP B C 1
ATOM 2044 O O . ASP B 1 95 ? -9.477 -10.641 0.826 1 98.81 95 ASP B O 1
ATOM 2048 N N . ALA B 1 96 ? -7.789 -11.102 -0.613 1 98.81 96 ALA B N 1
ATOM 2049 C CA . ALA B 1 96 ? -7.168 -12.062 0.294 1 98.81 96 ALA B CA 1
ATOM 2050 C C . ALA B 1 96 ? -5.703 -12.289 -0.07 1 98.81 96 ALA B C 1
ATOM 2052 O O . ALA B 1 96 ? -5.312 -12.141 -1.231 1 98.81 96 ALA B O 1
ATOM 2053 N N . VAL B 1 97 ? -4.93 -12.648 0.914 1 98.88 97 VAL B N 1
ATOM 2054 C CA . VAL B 1 97 ? -3.52 -12.992 0.753 1 98.88 97 VAL B CA 1
ATOM 2055 C C . VAL B 1 97 ? -3.26 -14.391 1.316 1 98.88 97 VAL B C 1
ATOM 2057 O O . VAL B 1 97 ? -3.803 -14.75 2.361 1 98.88 97 VAL B O 1
ATOM 2060 N N . VAL B 1 98 ? -2.492 -15.133 0.642 1 98.81 98 VAL B N 1
ATOM 2061 C CA . VAL B 1 98 ? -2.018 -16.438 1.11 1 98.81 98 VAL B CA 1
ATOM 2062 C C . VAL B 1 98 ? -0.502 -16.516 0.95 1 98.81 98 VAL B C 1
ATOM 2064 O O . VAL B 1 98 ? 0.034 -16.219 -0.117 1 98.81 98 VAL B O 1
ATOM 2067 N N . ILE B 1 99 ? 0.173 -16.953 1.979 1 98.69 99 ILE B N 1
ATOM 2068 C CA . ILE B 1 99 ? 1.624 -17.094 1.921 1 98.69 99 ILE B CA 1
ATOM 2069 C C . ILE B 1 99 ? 1.984 -18.531 1.529 1 98.69 99 ILE B C 1
ATOM 2071 O O . ILE B 1 99 ? 1.384 -19.484 2.025 1 98.69 99 ILE B O 1
ATOM 2075 N N . PHE B 1 100 ? 2.91 -18.672 0.604 1 98.25 100 PHE B N 1
ATOM 2076 C CA . PHE B 1 100 ? 3.33 -20.016 0.206 1 98.25 100 PHE B CA 1
ATOM 2077 C C . PHE B 1 100 ? 4.852 -20.109 0.135 1 98.25 100 PHE B C 1
ATOM 2079 O O . PHE B 1 100 ? 5.52 -19.141 -0.218 1 98.25 100 PHE B O 1
ATOM 2086 N N . PRO B 1 101 ? 5.418 -21.25 0.454 1 97.56 101 PRO B N 1
ATOM 2087 C CA . PRO B 1 101 ? 6.871 -21.375 0.602 1 97.56 101 PRO B CA 1
ATOM 2088 C C . PRO B 1 101 ? 7.551 -21.891 -0.663 1 97.56 101 PRO B C 1
ATOM 2090 O O . PRO B 1 101 ? 8.781 -21.859 -0.764 1 97.56 101 PRO B O 1
ATOM 2093 N N . GLU B 1 102 ? 6.785 -22.375 -1.618 1 97.5 102 GLU B N 1
ATOM 2094 C CA . GLU B 1 102 ? 7.352 -22.969 -2.824 1 97.5 102 GLU B CA 1
ATOM 2095 C C . GLU B 1 102 ? 7.91 -21.891 -3.76 1 97.5 102 GLU B C 1
ATOM 2097 O O . GLU B 1 102 ? 7.598 -20.719 -3.617 1 97.5 102 GLU B O 1
ATOM 2102 N N . SER B 1 103 ? 8.719 -22.328 -4.773 1 96.38 103 SER B N 1
ATOM 2103 C CA . SER B 1 103 ? 9.312 -21.422 -5.746 1 96.38 103 SER B CA 1
ATOM 2104 C C . SER B 1 103 ? 8.305 -21.031 -6.828 1 96.38 103 SER B C 1
ATOM 2106 O O . SER B 1 103 ? 8.484 -20.031 -7.523 1 96.38 103 SER B O 1
ATOM 2108 N N . THR B 1 104 ? 7.262 -21.844 -6.965 1 97 104 THR B N 1
ATOM 2109 C CA . THR B 1 104 ? 6.176 -21.547 -7.895 1 97 104 THR B CA 1
ATOM 2110 C C . THR B 1 104 ? 4.824 -21.656 -7.195 1 97 104 THR B C 1
ATOM 2112 O O . THR B 1 104 ? 4.715 -22.297 -6.137 1 97 104 THR B O 1
ATOM 2115 N N . ALA B 1 105 ? 3.861 -21.078 -7.781 1 97.69 105 ALA B N 1
ATOM 2116 C CA . ALA B 1 105 ? 2.537 -21.078 -7.168 1 97.69 105 ALA B CA 1
ATOM 2117 C C . ALA B 1 105 ? 1.731 -22.297 -7.605 1 97.69 105 ALA B C 1
ATOM 2119 O O . ALA B 1 105 ? 0.509 -22.328 -7.445 1 97.69 105 ALA B O 1
ATOM 2120 N N . THR B 1 106 ? 2.34 -23.281 -8.18 1 98.19 106 THR B N 1
ATOM 2121 C CA . THR B 1 106 ? 1.664 -24.422 -8.766 1 98.19 106 THR B CA 1
ATOM 2122 C C . THR B 1 106 ? 0.782 -25.125 -7.734 1 98.19 106 THR B C 1
ATOM 2124 O O . THR B 1 106 ? -0.395 -25.391 -7.992 1 98.19 106 THR B O 1
ATOM 2127 N N . ALA B 1 107 ? 1.325 -25.391 -6.57 1 97.75 107 ALA B N 1
ATOM 2128 C CA . ALA B 1 107 ? 0.614 -26.141 -5.543 1 97.75 107 ALA B CA 1
ATOM 2129 C C . ALA B 1 107 ? -0.634 -25.391 -5.078 1 97.75 107 ALA B C 1
ATOM 2131 O O . ALA B 1 107 ? -1.705 -25.984 -4.938 1 97.75 107 ALA B O 1
ATOM 2132 N N . ILE B 1 108 ? -0.508 -24.125 -4.844 1 97.94 108 ILE B N 1
ATOM 2133 C CA . ILE B 1 108 ? -1.637 -23.344 -4.336 1 97.94 108 ILE B CA 1
ATOM 2134 C C . ILE B 1 108 ? -2.688 -23.188 -5.434 1 97.94 108 ILE B C 1
ATOM 2136 O O . ILE B 1 108 ? -3.889 -23.203 -5.156 1 97.94 108 ILE B O 1
ATOM 2140 N N . ILE B 1 109 ? -2.293 -23.016 -6.648 1 98.5 109 ILE B N 1
ATOM 2141 C CA . ILE B 1 109 ? -3.209 -22.891 -7.777 1 98.5 109 ILE B CA 1
ATOM 2142 C C . ILE B 1 109 ? -3.994 -24.203 -7.938 1 98.5 109 ILE B C 1
ATOM 2144 O O . ILE B 1 109 ? -5.199 -24.172 -8.203 1 98.5 109 ILE B O 1
ATOM 2148 N N . GLU B 1 110 ? -3.262 -25.297 -7.766 1 97.75 110 GLU B N 1
ATOM 2149 C CA . GLU B 1 110 ? -3.924 -26.594 -7.84 1 97.75 110 GLU B CA 1
ATOM 2150 C C . GLU B 1 110 ? -5.012 -26.734 -6.781 1 97.75 110 GLU B C 1
ATOM 2152 O O . GLU B 1 110 ? -6.074 -27.297 -7.039 1 97.75 110 GLU B O 1
ATOM 2157 N N . GLN B 1 111 ? -4.754 -26.188 -5.645 1 97.19 111 GLN B N 1
ATOM 2158 C CA . GLN B 1 111 ? -5.668 -26.328 -4.516 1 97.19 111 GLN B CA 1
ATOM 2159 C C . GLN B 1 111 ? -6.848 -25.359 -4.652 1 97.19 111 GLN B C 1
ATOM 2161 O O . GLN B 1 111 ? -7.988 -25.719 -4.352 1 97.19 111 GLN B O 1
ATOM 2166 N N . LEU B 1 112 ? -6.609 -24.203 -5.164 1 97.81 112 LEU B N 1
ATOM 2167 C CA . LEU B 1 112 ? -7.637 -23.156 -5.176 1 97.81 112 LEU B CA 1
ATOM 2168 C C . LEU B 1 112 ? -8.391 -23.156 -6.504 1 97.81 112 LEU B C 1
ATOM 2170 O O . LEU B 1 112 ? -9.539 -22.719 -6.574 1 97.81 112 LEU B O 1
ATOM 2174 N N . GLN B 1 113 ? -7.73 -23.562 -7.559 1 98.25 113 GLN B N 1
ATOM 2175 C CA . GLN B 1 113 ? -8.258 -23.578 -8.914 1 98.25 113 GLN B CA 1
ATOM 2176 C C . GLN B 1 113 ? -8.914 -22.25 -9.273 1 98.25 113 GLN B C 1
ATOM 2178 O O . GLN B 1 113 ? -10.102 -22.203 -9.594 1 98.25 113 GLN B O 1
ATOM 2183 N N . PRO B 1 114 ? -8.148 -21.156 -9.25 1 98.81 114 PRO B N 1
ATOM 2184 C CA . PRO B 1 114 ? -8.711 -19.859 -9.664 1 98.81 114 PRO B CA 1
ATOM 2185 C C . PRO B 1 114 ? -9.242 -19.891 -11.094 1 98.81 114 PRO B C 1
ATOM 2187 O O . PRO B 1 114 ? -8.734 -20.641 -11.938 1 98.81 114 PRO B O 1
ATOM 2190 N N . ASP B 1 115 ? -10.258 -19.094 -11.328 1 98.88 115 ASP B N 1
ATOM 2191 C CA . ASP B 1 115 ? -10.828 -19 -12.672 1 98.88 115 ASP B CA 1
ATOM 2192 C C . ASP B 1 115 ? -9.859 -18.297 -13.625 1 98.88 115 ASP B C 1
ATOM 2194 O O . ASP B 1 115 ? -9.781 -18.656 -14.805 1 98.88 115 ASP B O 1
ATOM 2198 N N . ILE B 1 116 ? -9.164 -17.328 -13.141 1 98.88 116 ILE B N 1
ATOM 2199 C CA . ILE B 1 116 ? -8.227 -16.516 -13.914 1 98.88 116 ILE B CA 1
ATOM 2200 C C . ILE B 1 116 ? -6.898 -16.406 -13.164 1 98.88 116 ILE B C 1
ATOM 2202 O O . ILE B 1 116 ? -6.871 -16.016 -11.992 1 98.88 116 ILE B O 1
ATOM 2206 N N . TYR B 1 117 ? -5.816 -16.844 -13.797 1 98.81 117 TYR B N 1
ATOM 2207 C CA . TYR B 1 117 ? -4.461 -16.656 -13.297 1 98.81 117 TYR B CA 1
ATOM 2208 C C . TYR B 1 117 ? -3.756 -15.523 -14.039 1 98.81 117 TYR B C 1
ATOM 2210 O O . TYR B 1 117 ? -3.641 -15.555 -15.266 1 98.81 117 TYR B O 1
ATOM 2218 N N . VAL B 1 118 ? -3.314 -14.516 -13.273 1 98.25 118 VAL B N 1
ATOM 2219 C CA . VAL B 1 118 ? -2.771 -13.305 -13.875 1 98.25 118 VAL B CA 1
ATOM 2220 C C . VAL B 1 118 ? -1.286 -13.18 -13.539 1 98.25 118 VAL B C 1
ATOM 2222 O O . VAL B 1 118 ? -0.884 -13.375 -12.391 1 98.25 118 VAL B O 1
ATOM 2225 N N . LYS B 1 119 ? -0.521 -12.961 -14.492 1 95.94 119 LYS B N 1
ATOM 2226 C CA . LYS B 1 119 ? 0.896 -12.68 -14.281 1 95.94 119 LYS B CA 1
ATOM 2227 C C . LYS B 1 119 ? 1.341 -11.453 -15.078 1 95.94 119 LYS B C 1
ATOM 2229 O O . LYS B 1 119 ? 0.763 -11.148 -16.125 1 95.94 119 LYS B O 1
ATOM 2234 N N . GLY B 1 120 ? 2.223 -10.766 -14.461 1 88.44 120 GLY B N 1
ATOM 2235 C CA . GLY B 1 120 ? 2.871 -9.656 -15.141 1 88.44 120 GLY B CA 1
ATOM 2236 C C . GLY B 1 120 ? 4.336 -9.922 -15.445 1 88.44 120 GLY B C 1
ATOM 2237 O O . GLY B 1 120 ? 4.867 -10.977 -15.102 1 88.44 120 GLY B O 1
ATOM 2238 N N . GLY B 1 121 ? 5.004 -9.008 -16.125 1 79.12 121 GLY B N 1
ATOM 2239 C CA . GLY B 1 121 ? 6.418 -9.109 -16.453 1 79.12 121 GLY B CA 1
ATOM 2240 C C . GLY B 1 121 ? 6.676 -9.688 -17.828 1 79.12 121 GLY B C 1
ATOM 2241 O O . GLY B 1 121 ? 5.918 -9.43 -18.766 1 79.12 121 GLY B O 1
ATOM 2242 N N . ASP B 1 122 ? 7.801 -10.297 -17.859 1 77.81 122 ASP B N 1
ATOM 2243 C CA . ASP B 1 122 ? 8.266 -10.766 -19.156 1 77.81 122 ASP B CA 1
ATOM 2244 C C . ASP B 1 122 ? 7.891 -12.227 -19.391 1 77.81 122 ASP B C 1
ATOM 2246 O O . ASP B 1 122 ? 8.539 -12.93 -20.156 1 77.81 122 ASP B O 1
ATOM 2250 N N . TYR B 1 123 ? 6.816 -12.57 -18.812 1 82 123 TYR B N 1
ATOM 2251 C CA . TYR B 1 123 ? 6.395 -13.953 -18.953 1 82 123 TYR B CA 1
ATOM 2252 C C . TYR B 1 123 ? 5.598 -14.156 -20.234 1 82 123 TYR B C 1
ATOM 2254 O O . TYR B 1 123 ? 4.902 -13.242 -20.688 1 82 123 TYR B O 1
ATOM 2262 N N . THR B 1 124 ? 5.785 -15.344 -20.844 1 87.06 124 THR B N 1
ATOM 2263 C CA . THR B 1 124 ? 4.871 -15.914 -21.828 1 87.06 124 THR B CA 1
ATOM 2264 C C . THR B 1 124 ? 4.195 -17.172 -21.281 1 87.06 124 THR B C 1
ATOM 2266 O O . THR B 1 124 ? 4.652 -17.734 -20.281 1 87.06 124 THR B O 1
ATOM 2269 N N . ILE B 1 125 ? 3.086 -17.516 -21.906 1 90.12 125 ILE B N 1
ATOM 2270 C CA . ILE B 1 125 ? 2.377 -18.703 -21.438 1 90.12 125 ILE B CA 1
ATOM 2271 C C . ILE B 1 125 ? 3.322 -19.891 -21.453 1 90.12 125 ILE B C 1
ATOM 2273 O O . ILE B 1 125 ? 3.309 -20.719 -20.516 1 90.12 125 ILE B O 1
ATOM 2277 N N . ASP B 1 126 ? 4.223 -19.969 -22.359 1 91.06 126 ASP B N 1
ATOM 2278 C CA . ASP B 1 126 ? 5.133 -21.094 -22.531 1 91.06 126 ASP B CA 1
ATOM 2279 C C . ASP B 1 126 ? 6.215 -21.094 -21.453 1 91.06 126 ASP B C 1
ATOM 2281 O O . ASP B 1 126 ? 6.805 -22.141 -21.156 1 91.06 126 ASP B O 1
ATOM 2285 N N . THR B 1 127 ? 6.453 -20.016 -20.859 1 90.69 127 THR B N 1
ATOM 2286 C CA . THR B 1 127 ? 7.539 -19.906 -19.891 1 90.69 127 THR B CA 1
ATOM 2287 C C . THR B 1 127 ? 6.992 -19.828 -18.469 1 90.69 127 THR B C 1
ATOM 2289 O O . THR B 1 127 ? 7.758 -19.797 -17.516 1 90.69 127 THR B O 1
ATOM 2292 N N . LEU B 1 128 ? 5.719 -19.875 -18.391 1 94.06 128 LEU B N 1
ATOM 2293 C CA . LEU B 1 128 ? 5.078 -19.797 -17.078 1 94.06 128 LEU B CA 1
ATOM 2294 C C . LEU B 1 128 ? 4.977 -21.172 -16.453 1 94.06 128 LEU B C 1
ATOM 2296 O O . LEU B 1 128 ? 4.238 -22.031 -16.938 1 94.06 128 LEU B O 1
ATOM 2300 N N . PRO B 1 129 ? 5.707 -21.422 -15.344 1 95.12 129 PRO B N 1
ATOM 2301 C CA . PRO B 1 129 ? 5.715 -22.75 -14.719 1 95.12 129 PRO B CA 1
ATOM 2302 C C . PRO B 1 129 ? 4.32 -23.219 -14.305 1 95.12 129 PRO B C 1
ATOM 2304 O O . PRO B 1 129 ? 4.043 -24.422 -14.297 1 95.12 129 PRO B O 1
ATOM 2307 N N . GLU B 1 130 ? 3.471 -22.281 -14.016 1 97.75 130 GLU B N 1
ATOM 2308 C CA . GLU B 1 130 ? 2.143 -22.594 -13.5 1 97.75 130 GLU B CA 1
ATOM 2309 C C . GLU B 1 130 ? 1.166 -22.906 -14.625 1 97.75 130 GLU B C 1
ATOM 2311 O O . GLU B 1 130 ? 0.069 -23.406 -14.383 1 97.75 130 GLU B O 1
ATOM 2316 N N . ALA B 1 131 ? 1.528 -22.641 -15.891 1 97.5 131 ALA B N 1
ATOM 2317 C CA . ALA B 1 131 ? 0.602 -22.672 -17.016 1 97.5 131 ALA B CA 1
ATOM 2318 C C . ALA B 1 131 ? -0.028 -24.047 -17.188 1 97.5 131 ALA B C 1
ATOM 2320 O O . ALA B 1 131 ? -1.249 -24.172 -17.297 1 97.5 131 ALA B O 1
ATOM 2321 N N . PRO B 1 132 ? 0.753 -25.156 -17.141 1 97.56 132 PRO B N 1
ATOM 2322 C CA 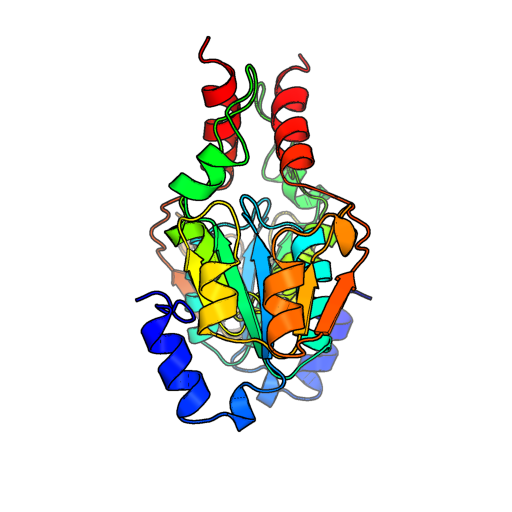. PRO B 1 132 ? 0.145 -26.469 -17.297 1 97.56 132 PRO B CA 1
ATOM 2323 C C . PRO B 1 132 ? -0.912 -26.766 -16.25 1 97.56 132 PRO B C 1
ATOM 2325 O O . PRO B 1 132 ? -1.955 -27.359 -16.547 1 97.56 132 PRO B O 1
ATOM 2328 N N . THR B 1 133 ? -0.635 -26.359 -15.031 1 98.06 133 THR B N 1
ATOM 2329 C CA . THR B 1 133 ? -1.562 -26.594 -13.93 1 98.06 133 THR B CA 1
ATOM 2330 C C . THR B 1 133 ? -2.869 -25.844 -14.156 1 98.06 133 THR B C 1
ATOM 2332 O O . THR B 1 133 ? -3.953 -26.391 -13.969 1 98.06 133 THR B O 1
ATOM 2335 N N . VAL B 1 134 ? -2.832 -24.562 -14.586 1 98.44 134 VAL B N 1
ATOM 2336 C CA . VAL B 1 134 ? -4.008 -23.719 -14.82 1 98.44 134 VAL B CA 1
ATOM 2337 C C . VAL B 1 134 ? -4.836 -24.312 -15.961 1 98.44 134 VAL B C 1
ATOM 2339 O O . VAL B 1 134 ? -6.062 -24.391 -15.875 1 98.44 134 VAL B O 1
ATOM 2342 N N . GLN B 1 135 ? -4.152 -24.734 -16.969 1 97.38 135 GLN B N 1
ATOM 2343 C CA . GLN B 1 135 ? -4.812 -25.25 -18.172 1 97.38 135 GLN B CA 1
ATOM 2344 C C . GLN B 1 135 ? -5.477 -26.594 -17.891 1 97.38 135 GLN B C 1
ATOM 2346 O O . GLN B 1 135 ? -6.504 -26.922 -18.5 1 97.38 135 GLN B O 1
ATOM 2351 N N . ALA B 1 136 ? -4.926 -27.359 -16.984 1 97.69 136 ALA B N 1
ATOM 2352 C CA . ALA B 1 136 ? -5.41 -28.688 -16.672 1 97.69 136 ALA B CA 1
ATOM 2353 C C . ALA B 1 136 ? -6.852 -28.656 -16.172 1 97.69 136 ALA B C 1
ATOM 2355 O O . ALA B 1 136 ? -7.613 -29.609 -16.375 1 97.69 136 ALA B O 1
ATOM 2356 N N . TYR B 1 137 ? -7.285 -27.547 -15.523 1 97.62 137 TYR B N 1
ATOM 2357 C CA . TYR B 1 137 ? -8.664 -27.438 -15.062 1 97.62 137 TYR B CA 1
ATOM 2358 C C . TYR B 1 137 ? -9.422 -26.391 -15.852 1 97.62 137 TYR B C 1
ATOM 2360 O O . TYR B 1 137 ? -10.445 -25.875 -15.383 1 97.62 137 TYR B O 1
ATOM 2368 N N . ASN B 1 138 ? -8.891 -25.969 -17 1 98 138 ASN B N 1
ATOM 2369 C CA . ASN B 1 138 ? -9.5 -25.047 -17.953 1 98 138 ASN B CA 1
ATOM 2370 C C . ASN B 1 138 ? -9.578 -23.641 -17.391 1 98 138 ASN B C 1
ATOM 2372 O O . ASN B 1 138 ? -10.531 -22.906 -17.672 1 98 138 ASN B O 1
ATOM 2376 N N . GLY B 1 139 ? -8.609 -23.328 -16.547 1 98.38 139 GLY B N 1
ATOM 2377 C CA . GLY B 1 139 ? -8.477 -21.938 -16.109 1 98.38 139 GLY B CA 1
ATOM 2378 C C . GLY B 1 139 ? -7.941 -21.031 -17.203 1 98.38 139 GLY B C 1
ATOM 2379 O O . GLY B 1 139 ? -7.359 -21.5 -18.188 1 98.38 139 GLY B O 1
ATOM 2380 N N . LYS B 1 140 ? -8.148 -19.75 -17 1 98.38 140 LYS B N 1
ATOM 2381 C CA . LYS B 1 140 ? -7.66 -18.734 -17.938 1 98.38 140 LYS B CA 1
ATOM 2382 C C . LYS B 1 140 ? -6.379 -18.078 -17.438 1 98.38 140 LYS B C 1
ATOM 2384 O O . LYS B 1 140 ? -6.258 -17.797 -16.234 1 98.38 140 LYS B O 1
ATOM 2389 N N . ILE B 1 141 ? -5.422 -17.891 -18.359 1 98.25 141 ILE B N 1
ATOM 2390 C CA . ILE B 1 141 ? -4.195 -17.156 -18.031 1 98.25 141 ILE B CA 1
ATOM 2391 C C . ILE B 1 141 ? -4.195 -15.812 -18.734 1 98.25 141 ILE B C 1
ATOM 2393 O O . ILE B 1 141 ? -4.449 -15.734 -19.953 1 98.25 141 ILE B O 1
ATOM 2397 N N . VAL B 1 142 ? -4.027 -14.758 -17.984 1 97.62 142 VAL B N 1
ATOM 2398 C CA . VAL B 1 142 ? -3.957 -13.414 -18.547 1 97.62 142 VAL B CA 1
ATOM 2399 C C . VAL B 1 142 ? -2.613 -12.781 -18.203 1 97.62 142 VAL B C 1
ATOM 2401 O O . VAL B 1 142 ? -2.221 -12.742 -17.031 1 97.62 142 VAL B O 1
ATOM 2404 N N . LEU B 1 143 ? -1.902 -12.328 -19.156 1 95.62 143 LEU B N 1
ATOM 2405 C CA . LEU B 1 143 ? -0.648 -11.609 -18.969 1 95.62 143 LEU B CA 1
ATOM 2406 C C . LEU B 1 143 ? -0.864 -10.102 -19.094 1 95.62 143 LEU B C 1
ATOM 2408 O O . LEU B 1 143 ? -1.346 -9.617 -20.109 1 95.62 143 LEU B O 1
ATOM 2412 N N . ILE B 1 144 ? -0.591 -9.406 -18.031 1 92.75 144 ILE B N 1
ATOM 2413 C CA . ILE B 1 144 ? -0.795 -7.965 -17.984 1 92.75 144 ILE B CA 1
ATOM 2414 C C . ILE B 1 144 ? 0.541 -7.25 -18.172 1 92.75 144 ILE B C 1
ATOM 2416 O O . ILE B 1 144 ? 1.531 -7.586 -17.531 1 92.75 144 ILE B O 1
ATOM 2420 N N . ALA B 1 145 ? 0.611 -6.309 -19.078 1 85.12 145 ALA B N 1
ATOM 2421 C CA . ALA B 1 145 ? 1.762 -5.422 -19.234 1 85.12 145 ALA B CA 1
ATOM 2422 C C . ALA B 1 145 ? 1.587 -4.141 -18.422 1 85.12 145 ALA B C 1
ATOM 2424 O O . ALA B 1 145 ? 0.569 -3.455 -18.547 1 85.12 145 ALA B O 1
ATOM 2425 N N . VAL B 1 146 ? 2.361 -4.012 -17.453 1 75.81 146 VAL B N 1
ATOM 2426 C CA . VAL B 1 146 ? 2.221 -2.795 -16.672 1 75.81 146 VAL B CA 1
ATOM 2427 C C . VAL B 1 146 ? 3.459 -1.92 -16.844 1 75.81 146 VAL B C 1
ATOM 2429 O O . VAL B 1 146 ? 4.586 -2.42 -16.828 1 75.81 146 VAL B O 1
ATOM 2432 N N . GLU B 1 147 ? 3.146 -0.667 -17.297 1 72.25 147 GLU B N 1
ATOM 2433 C CA . GLU B 1 147 ? 4.234 0.307 -17.281 1 72.25 147 GLU B CA 1
ATOM 2434 C C . GLU B 1 147 ? 4.723 0.562 -15.859 1 72.25 147 GLU B C 1
ATOM 2436 O O . GLU B 1 147 ? 3.926 0.875 -14.969 1 72.25 147 GLU B O 1
ATOM 2441 N N . MET B 1 148 ? 6.012 0.346 -15.703 1 70 148 MET B N 1
ATOM 2442 C CA . MET B 1 148 ? 6.543 0.491 -14.352 1 70 148 MET B CA 1
ATOM 2443 C C . MET B 1 148 ? 7.441 1.718 -14.25 1 70 148 MET B C 1
ATOM 2445 O O . MET B 1 148 ? 8.578 1.699 -14.719 1 70 148 MET B O 1
ATOM 2449 N N . PRO B 1 149 ? 6.859 2.707 -13.633 1 74.19 149 PRO B N 1
ATOM 2450 C CA . PRO B 1 149 ? 7.77 3.836 -13.422 1 74.19 149 PRO B CA 1
ATOM 2451 C C . PRO B 1 149 ? 8.797 3.568 -12.328 1 74.19 149 PRO B C 1
ATOM 2453 O O . PRO B 1 149 ? 9.828 4.242 -12.266 1 74.19 149 PRO B O 1
ATOM 2456 N N . THR B 1 150 ? 8.523 2.592 -11.438 1 81.38 150 THR B N 1
ATOM 2457 C CA . THR B 1 150 ? 9.398 2.234 -10.328 1 81.38 150 THR B CA 1
ATOM 2458 C C . THR B 1 150 ? 9.242 0.762 -9.961 1 81.38 150 THR B C 1
ATOM 2460 O O . THR B 1 150 ? 8.156 0.193 -10.117 1 81.38 150 THR B O 1
ATOM 2463 N N . SER B 1 151 ? 10.398 0.176 -9.664 1 86.81 151 SER B N 1
ATOM 2464 C CA . SER B 1 151 ? 10.43 -1.193 -9.164 1 86.81 151 SER B CA 1
ATOM 2465 C C . SER B 1 151 ? 11.203 -1.279 -7.852 1 86.81 151 SER B C 1
ATOM 2467 O O . SER B 1 151 ? 11.867 -0.319 -7.449 1 86.81 151 SER B O 1
ATOM 2469 N N . THR B 1 152 ? 11.062 -2.369 -7.145 1 88.62 152 THR B N 1
ATOM 2470 C CA . THR B 1 152 ? 11.836 -2.576 -5.926 1 88.62 152 THR B CA 1
ATOM 2471 C C . THR B 1 152 ? 13.328 -2.385 -6.191 1 88.62 152 THR B C 1
ATOM 2473 O O . THR B 1 152 ? 14 -1.648 -5.469 1 88.62 152 THR B O 1
ATOM 2476 N N . SER B 1 153 ? 13.789 -3.082 -7.199 1 86.88 153 SER B N 1
ATOM 2477 C CA . SER B 1 153 ? 15.188 -2.92 -7.582 1 86.88 153 SER B CA 1
ATOM 2478 C C . SER B 1 153 ? 15.516 -1.46 -7.883 1 86.88 153 SER B C 1
ATOM 2480 O O . SER B 1 153 ? 16.594 -0.975 -7.535 1 86.88 153 SER B O 1
ATOM 2482 N N . GLY B 1 154 ? 14.594 -0.803 -8.578 1 88.5 154 GLY B N 1
ATOM 2483 C CA . GLY B 1 154 ? 14.781 0.613 -8.852 1 88.5 154 GLY B CA 1
ATOM 2484 C C . GLY B 1 154 ? 14.883 1.455 -7.594 1 88.5 154 GLY B C 1
ATOM 2485 O O . GLY B 1 154 ? 15.727 2.348 -7.504 1 88.5 154 GLY B O 1
ATOM 2486 N N . ILE B 1 155 ? 14.055 1.178 -6.625 1 91.69 155 ILE B N 1
ATOM 2487 C CA . ILE B 1 155 ? 14.055 1.885 -5.352 1 91.69 155 ILE B CA 1
ATOM 2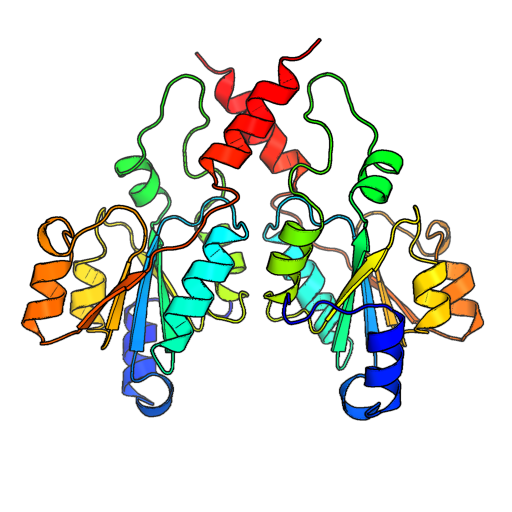488 C C . ILE B 1 155 ? 15.375 1.628 -4.621 1 91.69 155 ILE B C 1
ATOM 2490 O O . ILE B 1 155 ? 16 2.561 -4.117 1 91.69 155 ILE B O 1
ATOM 2494 N N . ILE B 1 156 ? 15.766 0.38 -4.59 1 90.06 156 ILE B N 1
ATOM 2495 C CA . ILE B 1 156 ? 17.016 -0.012 -3.938 1 90.06 156 ILE B CA 1
ATOM 2496 C C . ILE B 1 156 ? 18.188 0.716 -4.586 1 90.06 156 ILE B C 1
ATOM 2498 O O . ILE B 1 156 ? 19.031 1.277 -3.893 1 90.06 156 ILE B O 1
ATOM 2502 N N . ASN B 1 157 ? 18.203 0.735 -5.898 1 90.19 157 ASN B N 1
ATOM 2503 C CA . ASN B 1 157 ? 19.266 1.403 -6.625 1 90.19 157 ASN B CA 1
ATOM 2504 C C . ASN B 1 157 ? 19.312 2.898 -6.32 1 90.19 157 ASN B C 1
ATOM 2506 O O . ASN B 1 157 ? 20.391 3.48 -6.188 1 90.19 157 ASN B O 1
ATOM 2510 N N . ARG B 1 158 ? 18.172 3.486 -6.223 1 88.94 158 ARG B N 1
ATOM 2511 C CA . ARG B 1 158 ? 18.094 4.902 -5.883 1 88.94 158 ARG B CA 1
ATOM 2512 C C . ARG B 1 158 ? 18.672 5.168 -4.5 1 88.94 158 ARG B C 1
ATOM 2514 O O . ARG B 1 158 ? 19.359 6.168 -4.297 1 88.94 158 ARG B O 1
ATOM 2521 N N . ILE B 1 159 ? 18.438 4.285 -3.596 1 89.44 159 ILE B N 1
ATOM 2522 C CA . ILE B 1 159 ? 18.891 4.43 -2.219 1 89.44 159 ILE B CA 1
ATOM 2523 C C . ILE B 1 159 ? 20.391 4.195 -2.145 1 89.44 159 ILE B C 1
ATOM 2525 O O . ILE B 1 159 ? 21.109 4.934 -1.462 1 89.44 159 ILE B O 1
ATOM 2529 N N . LEU B 1 160 ? 20.891 3.219 -2.881 1 86.94 160 LEU B N 1
ATOM 2530 C CA . LEU B 1 160 ? 22.297 2.852 -2.85 1 86.94 160 LEU B CA 1
ATOM 2531 C C . LEU B 1 160 ? 23.141 3.885 -3.586 1 86.94 160 LEU B C 1
ATOM 2533 O O . LEU B 1 160 ? 24.281 4.172 -3.182 1 86.94 160 LEU B O 1
ATOM 2537 N N . HIS B 1 161 ? 22.688 4.391 -4.68 1 81.94 161 HIS B N 1
ATOM 2538 C CA . HIS B 1 161 ? 23.484 5.293 -5.492 1 81.94 161 HIS B CA 1
ATOM 2539 C C . HIS B 1 161 ? 23.422 6.719 -4.957 1 81.94 161 HIS B C 1
ATOM 2541 O O . HIS B 1 161 ? 24.344 7.508 -5.168 1 81.94 161 HIS B O 1
ATOM 2547 N N . ALA B 1 162 ? 22.344 7.145 -4.441 1 67.25 162 ALA B N 1
ATOM 2548 C CA . ALA B 1 162 ? 22.266 8.484 -3.861 1 67.25 162 ALA B CA 1
ATOM 2549 C C . ALA B 1 162 ? 23.203 8.617 -2.662 1 67.25 162 ALA B C 1
ATOM 2551 O O . ALA B 1 162 ? 23.672 9.711 -2.35 1 67.25 162 ALA B O 1
ATOM 2552 N N . SER B 1 163 ? 23.484 7.574 -1.945 1 60.41 163 SER B N 1
ATOM 2553 C CA . SER B 1 163 ? 24.375 7.594 -0.79 1 60.41 163 SER B CA 1
ATOM 2554 C C . SER B 1 163 ? 25.828 7.75 -1.218 1 60.41 163 SER B C 1
ATOM 2556 O O . SER B 1 163 ? 26.688 8.086 -0.401 1 60.41 163 SER B O 1
ATOM 2558 N N . THR B 1 164 ? 26.109 7.492 -2.471 1 54.56 164 THR B N 1
ATOM 2559 C CA . THR B 1 164 ? 27.5 7.547 -2.932 1 54.56 164 THR B CA 1
ATOM 2560 C C . THR B 1 164 ? 27.844 8.938 -3.461 1 54.56 164 THR B C 1
ATOM 2562 O O . THR B 1 164 ? 28.984 9.195 -3.857 1 54.56 164 THR B O 1
ATOM 2565 N N . GLN B 1 165 ? 26.859 9.75 -3.627 1 46.03 165 GLN B N 1
ATOM 2566 C CA . GLN B 1 165 ? 27.312 11.031 -4.156 1 46.03 165 GLN B CA 1
ATOM 2567 C C . GLN B 1 165 ? 27.781 11.953 -3.031 1 46.03 165 GLN B C 1
ATOM 2569 O O . GLN B 1 165 ? 27.078 12.125 -2.031 1 46.03 165 GLN B O 1
ATOM 2574 N N . PRO B 1 166 ? 29.125 12.398 -2.947 1 42.81 166 PRO B N 1
ATOM 2575 C CA . PRO B 1 166 ? 29.797 13.273 -1.98 1 42.81 166 PRO B CA 1
ATOM 2576 C C . PRO B 1 166 ? 29.062 14.594 -1.762 1 42.81 166 PRO B C 1
ATOM 2578 O O . PRO B 1 166 ? 28.328 15.047 -2.646 1 42.81 166 PRO B O 1
#

pLDDT: mean 93.45, std 9.23, range [42.31, 98.94]

Nearest PDB structures (foldseek):
  5xf2-assembly1_A  TM=9.305E-01  e=2.445E-17  Burkholderia pseudomallei K96243
  5x9q-assembly1_B  TM=8.613E-01  e=6.949E-18  Burkholderia pseudomallei K96243
  3glv-assembly1_B  TM=7.885E-01  e=1.732E-08  Thermoplasma volcanium GSS1
  2b7l-assembly2_D  TM=8.574E-01  e=4.854E-07  Staphylococcus aureus
  3ag5-assembly1_B  TM=5.829E-01  e=1.395E-04  Staphylococcus aureus subsp. aureus NCTC 8325

InterPro domains:
  IPR004821 Cytidyltransferase-like domain [PF01467] (29-131)
  IPR004821 Cytidyltransferase-like domain [TIGR00125] (27-95)
  IPR014729 Rossmann-like alpha/beta/alpha sandwich fold [G3DSA:3.40.50.620] (5-165)
  IPR050385 Archaeal FAD synthase [PTHR43793] (19-162)